Protein AF-A0A8S9WYU3-F1 (afdb_monomer)

Radius of gyration: 21.94 Å; Cα contacts (8 Å, |Δi|>4): 298; chains: 1; bounding box: 51×30×68 Å

Organism: Apolygus lucorum (NCBI:txid248454)

Mean predicted aligned error: 11.93 Å

Secondary structure (DSSP, 8-state):
--GGGG-------TT--S--TTS---------SEEEEEEEE-TTS-EEEEEEEE--HHHHHHHHHHHHTT-GGGTTS-HHHHHHHHHH-EEEEE-TT-EEE-TTSPP-EEEEEEEEEEEEEEEETTEEEEEEEEETT-EE-THHHH-S---SSEEEEEEEEEEEEEEHHHHHHHHGGGHHHHGGGGGGG-

Structure (mmCIF, N/CA/C/O backbone):
data_AF-A0A8S9WYU3-F1
#
_entry.id   AF-A0A8S9WYU3-F1
#
loop_
_atom_site.group_PDB
_atom_site.id
_atom_site.type_symbol
_atom_site.label_atom_id
_atom_site.label_alt_id
_atom_site.label_comp_id
_atom_site.label_asym_id
_atom_site.label_entity_id
_atom_site.label_seq_id
_atom_site.pdbx_PDB_ins_code
_atom_site.Cartn_x
_atom_site.Cartn_y
_atom_site.Cartn_z
_atom_site.occupancy
_atom_site.B_iso_or_equiv
_atom_site.auth_seq_id
_atom_site.auth_comp_id
_atom_site.auth_asym_id
_atom_site.auth_atom_id
_atom_site.pdbx_PDB_model_num
ATOM 1 N N . MET A 1 1 ? 31.816 3.127 -8.629 1.00 45.25 1 MET A N 1
ATOM 2 C CA . MET A 1 1 ? 30.993 3.776 -9.666 1.00 45.25 1 MET A CA 1
ATOM 3 C C . MET A 1 1 ? 29.928 2.770 -10.052 1.00 45.25 1 MET A C 1
ATOM 5 O O . MET A 1 1 ? 30.298 1.667 -10.442 1.00 45.25 1 MET A O 1
ATOM 9 N N . ALA A 1 2 ? 28.655 3.051 -9.780 1.00 45.72 2 ALA A N 1
ATOM 10 C CA . ALA A 1 2 ? 27.591 2.093 -10.062 1.00 45.72 2 ALA A CA 1
ATOM 11 C C . ALA A 1 2 ? 27.272 2.120 -11.565 1.00 45.72 2 ALA A C 1
ATOM 13 O O . ALA A 1 2 ? 27.371 3.169 -12.191 1.00 45.72 2 ALA A O 1
ATOM 14 N N . ILE A 1 3 ? 26.873 0.985 -12.151 1.00 54.78 3 ILE A N 1
ATOM 15 C CA . ILE A 1 3 ? 26.473 0.894 -13.576 1.00 54.78 3 ILE A CA 1
ATOM 16 C C . ILE A 1 3 ? 25.358 1.910 -13.898 1.00 54.78 3 ILE A C 1
ATOM 18 O O . ILE A 1 3 ? 25.317 2.467 -14.990 1.00 54.78 3 ILE A O 1
ATOM 22 N N . ILE A 1 4 ? 24.512 2.218 -12.913 1.00 55.53 4 ILE A N 1
ATOM 23 C CA . ILE A 1 4 ? 23.419 3.190 -13.020 1.00 55.53 4 ILE A CA 1
ATOM 24 C C . ILE A 1 4 ? 23.935 4.606 -13.334 1.00 55.53 4 ILE A C 1
ATOM 26 O O . ILE A 1 4 ? 23.307 5.310 -14.117 1.00 55.53 4 ILE A O 1
ATOM 30 N N . ASP A 1 5 ? 25.102 4.999 -12.810 1.00 52.72 5 ASP A N 1
ATOM 31 C CA . ASP A 1 5 ? 25.666 6.346 -13.008 1.00 52.72 5 ASP A CA 1
ATOM 32 C C . ASP A 1 5 ? 26.174 6.572 -14.447 1.00 52.72 5 ASP A C 1
ATOM 34 O O . ASP A 1 5 ? 26.426 7.706 -14.848 1.00 52.72 5 ASP A O 1
ATOM 38 N N . ALA A 1 6 ? 26.342 5.496 -15.227 1.00 71.56 6 ALA A N 1
ATOM 39 C CA . ALA A 1 6 ? 26.784 5.537 -16.622 1.00 71.56 6 ALA A CA 1
ATOM 40 C C . ALA A 1 6 ? 25.621 5.493 -17.633 1.00 71.56 6 ALA A C 1
ATOM 42 O O . ALA A 1 6 ? 25.855 5.561 -18.841 1.00 71.56 6 ALA A O 1
ATOM 43 N N . MET A 1 7 ? 24.374 5.361 -17.169 1.00 79.00 7 MET A N 1
ATOM 44 C CA . MET A 1 7 ? 23.200 5.314 -18.041 1.00 79.00 7 MET A CA 1
ATOM 45 C C . MET A 1 7 ? 22.796 6.721 -18.500 1.00 79.00 7 MET A C 1
ATOM 47 O O . MET A 1 7 ? 22.828 7.674 -17.724 1.00 79.00 7 MET A O 1
ATOM 51 N N . LYS A 1 8 ? 22.364 6.846 -19.760 1.00 85.12 8 LYS A N 1
ATOM 52 C CA . LYS A 1 8 ? 21.828 8.092 -20.323 1.00 85.12 8 LYS A CA 1
ATOM 53 C C . LYS A 1 8 ? 20.345 7.934 -20.637 1.00 85.12 8 LYS A C 1
ATOM 55 O O . LYS A 1 8 ? 19.946 6.950 -21.256 1.00 85.12 8 LYS A O 1
ATOM 60 N N . GLU A 1 9 ? 19.544 8.916 -20.236 1.00 83.62 9 GLU A N 1
ATOM 61 C CA . GLU A 1 9 ? 18.123 8.962 -20.577 1.00 83.62 9 GLU A CA 1
ATOM 62 C C . GLU A 1 9 ? 17.937 9.251 -22.074 1.00 83.62 9 GLU A C 1
ATOM 64 O O . GLU A 1 9 ? 18.575 10.147 -22.638 1.00 83.62 9 GLU A O 1
ATOM 69 N N . VAL A 1 10 ? 17.071 8.466 -22.716 1.00 87.88 10 VAL A N 1
ATOM 70 C CA . VAL A 1 10 ? 16.688 8.616 -24.122 1.00 87.88 10 VAL A CA 1
ATOM 71 C C . VAL A 1 10 ? 15.168 8.697 -24.181 1.00 87.88 10 VAL A C 1
ATOM 73 O O . VAL A 1 10 ? 14.475 7.756 -23.796 1.00 87.88 10 VAL A O 1
ATOM 76 N N . GLU A 1 11 ? 14.648 9.829 -24.652 1.00 87.50 11 GLU A N 1
ATOM 77 C CA . GLU A 1 11 ? 13.220 9.988 -24.915 1.00 87.50 11 GLU A CA 1
ATOM 78 C C . GLU A 1 11 ? 12.872 9.448 -26.302 1.00 87.50 11 GLU A C 1
ATOM 80 O O . GLU A 1 11 ? 13.553 9.744 -27.283 1.00 87.50 11 GLU A O 1
ATOM 85 N N . VAL A 1 12 ? 11.780 8.689 -26.379 1.00 87.88 12 VAL A N 1
ATOM 86 C CA . VAL A 1 12 ? 11.294 8.070 -27.617 1.00 87.88 12 VAL A CA 1
ATOM 87 C C . VAL A 1 12 ? 9.825 8.433 -27.821 1.00 87.88 12 VAL A C 1
ATOM 89 O O . VAL A 1 12 ? 9.053 8.480 -26.855 1.00 87.88 12 VAL A O 1
ATOM 92 N N . LYS A 1 13 ? 9.416 8.716 -29.061 1.00 89.12 13 LYS A N 1
ATOM 93 C CA . LYS A 1 13 ? 8.029 9.059 -29.396 1.00 89.12 13 LYS A CA 1
ATOM 94 C C . LYS A 1 13 ? 7.248 7.809 -29.791 1.00 89.12 13 LYS A C 1
ATOM 96 O O . LYS A 1 13 ? 7.794 6.770 -30.150 1.00 89.12 13 LYS A O 1
ATOM 101 N N . LYS A 1 14 ? 5.918 7.902 -29.713 1.00 85.75 14 LYS A N 1
ATOM 102 C CA . LYS A 1 14 ? 5.034 6.815 -30.146 1.00 85.75 14 LYS A CA 1
ATOM 103 C C . LYS A 1 14 ? 5.273 6.518 -31.631 1.00 85.75 14 LYS A C 1
ATOM 105 O O . LYS A 1 14 ? 5.053 7.400 -32.456 1.00 85.75 14 LYS A O 1
ATOM 110 N N . GLY A 1 15 ? 5.598 5.264 -31.936 1.00 85.00 15 GLY A N 1
ATOM 111 C CA . GLY A 1 15 ? 5.840 4.783 -33.298 1.00 85.00 15 GLY A CA 1
ATOM 112 C C . GLY A 1 15 ? 7.306 4.817 -33.725 1.00 85.00 15 GLY A C 1
ATOM 113 O O . GLY A 1 15 ? 7.596 4.383 -34.832 1.00 85.00 15 GLY A O 1
ATOM 114 N N . ASP A 1 16 ? 8.212 5.303 -32.875 1.00 90.06 16 ASP A N 1
ATOM 115 C CA . ASP A 1 16 ? 9.645 5.230 -33.143 1.00 90.06 16 ASP A CA 1
ATOM 116 C C . ASP A 1 16 ? 10.152 3.792 -32.947 1.00 90.06 16 ASP A C 1
ATOM 118 O O . ASP A 1 16 ? 9.854 3.145 -31.936 1.00 90.06 16 ASP A O 1
ATOM 122 N N . ASP A 1 17 ? 10.972 3.322 -33.886 1.00 88.19 17 ASP A N 1
ATOM 123 C CA . ASP A 1 17 ? 11.724 2.078 -33.733 1.00 88.19 17 ASP A CA 1
ATOM 124 C C . ASP A 1 17 ? 12.919 2.323 -32.802 1.00 88.19 17 ASP A C 1
ATOM 126 O O . ASP A 1 17 ? 13.805 3.119 -33.115 1.00 88.19 17 ASP A O 1
ATOM 130 N N . ILE A 1 18 ? 12.949 1.644 -31.651 1.00 88.38 18 ILE A N 1
ATOM 131 C CA . ILE A 1 18 ? 14.052 1.770 -30.681 1.00 88.38 18 ILE A CA 1
ATOM 132 C C . ILE A 1 18 ? 15.270 0.953 -31.134 1.00 88.38 18 ILE A C 1
ATOM 134 O O . ILE A 1 18 ? 16.400 1.413 -31.005 1.00 88.38 18 ILE A O 1
ATOM 138 N N . ILE A 1 19 ? 15.029 -0.252 -31.656 1.00 89.44 19 ILE A N 1
ATOM 139 C CA . ILE A 1 19 ? 16.026 -1.161 -32.236 1.00 89.44 19 ILE A CA 1
ATOM 140 C C . ILE A 1 19 ? 15.385 -1.933 -33.390 1.00 89.44 19 ILE A C 1
ATOM 142 O O . ILE A 1 19 ? 14.171 -2.155 -33.375 1.00 89.44 19 ILE A O 1
ATOM 146 N N . LYS A 1 20 ? 16.191 -2.379 -34.358 1.00 88.31 20 LYS A N 1
ATOM 147 C CA . LYS A 1 20 ? 15.722 -3.185 -35.492 1.00 88.31 20 LYS A CA 1
ATOM 148 C C . LYS A 1 20 ? 16.434 -4.527 -35.557 1.00 88.31 20 LYS A C 1
ATOM 150 O O . LYS A 1 20 ? 17.628 -4.642 -35.289 1.00 88.31 20 LYS A O 1
ATOM 155 N N . GLN A 1 21 ? 15.680 -5.562 -35.917 1.00 82.38 21 GLN A N 1
ATOM 156 C CA . GLN A 1 21 ? 16.214 -6.909 -36.076 1.00 82.38 21 GLN A CA 1
ATOM 157 C C . GLN A 1 21 ? 17.251 -6.935 -37.208 1.00 82.38 21 GLN A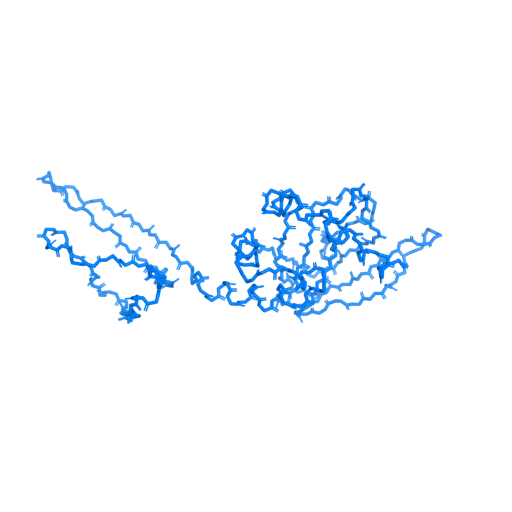 C 1
ATOM 159 O O . GLN A 1 21 ? 16.968 -6.500 -38.322 1.00 82.38 21 GLN A O 1
ATOM 164 N N . GLY A 1 22 ? 18.437 -7.470 -36.915 1.00 83.81 22 GLY A N 1
ATOM 165 C CA . GLY A 1 22 ? 19.550 -7.554 -37.865 1.00 83.81 22 GLY A CA 1
ATOM 166 C C . GLY A 1 22 ? 20.520 -6.370 -37.829 1.00 83.81 22 GLY A C 1
ATOM 167 O O . GLY A 1 22 ? 21.519 -6.415 -38.541 1.00 83.81 22 GLY A O 1
ATOM 168 N N . GLU A 1 23 ? 20.265 -5.346 -37.008 1.00 88.75 23 GLU A N 1
ATOM 169 C CA . GLU A 1 23 ? 21.240 -4.286 -36.729 1.00 88.75 23 GLU A CA 1
ATOM 170 C C . GLU A 1 23 ? 22.165 -4.675 -35.565 1.00 88.75 23 GLU A C 1
ATOM 172 O O . GLU A 1 23 ? 21.777 -5.423 -34.661 1.00 88.75 23 GLU A O 1
ATOM 177 N N . ASP A 1 24 ? 23.393 -4.156 -35.587 1.00 88.62 24 ASP A N 1
ATOM 178 C CA . ASP A 1 24 ? 24.354 -4.350 -34.503 1.00 88.62 24 ASP A CA 1
ATOM 179 C C . ASP A 1 24 ? 23.873 -3.640 -33.225 1.00 88.62 24 ASP A C 1
ATOM 181 O O . ASP A 1 24 ? 23.460 -2.479 -33.238 1.00 88.62 24 ASP A O 1
ATOM 185 N N . GLY A 1 25 ? 23.896 -4.360 -32.102 1.00 80.12 25 GLY A N 1
ATOM 186 C CA . GLY A 1 25 ? 23.421 -3.858 -30.814 1.00 80.12 25 GLY A CA 1
ATOM 187 C C . GLY A 1 25 ? 24.543 -3.265 -29.965 1.00 80.12 25 GLY A C 1
ATOM 188 O O . GLY A 1 25 ? 25.269 -4.010 -29.310 1.00 80.12 25 GLY A O 1
ATOM 189 N N . ASP A 1 26 ? 24.627 -1.935 -29.907 1.00 83.69 26 ASP A N 1
ATOM 190 C CA . ASP A 1 26 ? 25.651 -1.219 -29.124 1.00 83.69 26 ASP A CA 1
ATOM 191 C C . ASP A 1 26 ? 25.230 -0.897 -27.678 1.00 83.69 26 ASP A C 1
ATOM 193 O O . ASP A 1 26 ? 26.073 -0.655 -26.810 1.00 83.69 26 ASP A O 1
ATOM 197 N N . PHE A 1 27 ? 23.922 -0.869 -27.399 1.00 85.06 27 PHE A N 1
ATOM 198 C CA . PHE A 1 27 ? 23.376 -0.380 -26.132 1.00 85.06 27 PHE A CA 1
ATOM 199 C C . PHE A 1 27 ? 22.384 -1.353 -25.496 1.00 85.06 27 PHE A C 1
ATOM 201 O O . PHE A 1 27 ? 21.604 -2.027 -26.167 1.00 85.06 27 PHE A O 1
ATOM 208 N N . PHE A 1 28 ? 22.368 -1.363 -24.161 1.00 80.81 28 PHE A N 1
ATOM 209 C CA . PHE A 1 28 ? 21.320 -1.997 -23.369 1.00 80.81 28 PHE A CA 1
ATOM 210 C C . PHE A 1 28 ? 20.331 -0.936 -22.879 1.00 80.81 28 PHE A C 1
ATOM 212 O O . PHE A 1 28 ? 20.717 0.012 -22.191 1.00 80.81 28 PHE A O 1
ATOM 219 N N . TYR A 1 29 ? 19.051 -1.112 -23.205 1.00 84.38 29 TYR A N 1
ATOM 220 C CA . TYR A 1 29 ? 17.986 -0.187 -22.826 1.00 84.38 29 TYR A CA 1
ATOM 221 C C . TYR A 1 29 ? 17.188 -0.732 -21.643 1.00 84.38 29 TYR A C 1
ATOM 223 O O . TYR A 1 29 ? 16.747 -1.881 -21.643 1.00 84.38 29 TYR A O 1
ATOM 231 N N . VAL A 1 30 ? 16.939 0.124 -20.654 1.00 80.81 30 VAL A N 1
ATOM 232 C CA . VAL A 1 30 ? 15.957 -0.129 -19.596 1.00 80.81 30 VAL A CA 1
ATOM 233 C C . VAL A 1 30 ? 14.791 0.808 -19.826 1.00 80.81 30 VAL A C 1
ATOM 235 O O . VAL A 1 30 ? 14.958 2.026 -19.840 1.00 80.81 30 VAL A O 1
ATOM 238 N N . ILE A 1 31 ? 13.600 0.244 -19.996 1.00 79.56 31 ILE A N 1
ATOM 239 C CA . ILE A 1 31 ? 12.398 1.054 -20.154 1.00 79.56 31 ILE A CA 1
ATOM 240 C C . ILE A 1 31 ? 12.043 1.627 -18.793 1.00 79.56 31 ILE A C 1
ATOM 242 O O . ILE A 1 31 ? 11.640 0.892 -17.890 1.00 79.56 31 ILE A O 1
ATOM 246 N N . ASP A 1 32 ? 12.162 2.945 -18.657 1.00 72.81 32 ASP A N 1
ATOM 247 C CA . ASP A 1 32 ? 11.624 3.612 -17.485 1.00 72.81 32 ASP A CA 1
ATOM 248 C C . ASP A 1 32 ? 10.093 3.548 -17.515 1.00 72.81 32 ASP A C 1
ATOM 250 O O . ASP A 1 32 ? 9.479 2.957 -16.625 1.00 72.81 32 ASP A O 1
ATOM 254 N N . LYS A 1 33 ? 9.478 4.095 -18.576 1.00 64.94 33 LYS A N 1
ATOM 255 C CA . LYS A 1 33 ? 8.026 4.256 -18.727 1.00 64.94 33 LYS A CA 1
ATOM 256 C C . LYS A 1 33 ? 7.516 4.035 -20.147 1.00 64.94 33 LYS A C 1
ATOM 258 O O . LYS A 1 33 ? 8.133 4.494 -21.096 1.00 64.94 33 LYS A O 1
ATOM 263 N N . GLY A 1 34 ? 6.323 3.449 -20.276 1.00 73.94 34 GLY A N 1
ATOM 264 C CA . GLY A 1 34 ? 5.561 3.421 -21.527 1.00 73.94 34 GLY A CA 1
ATOM 265 C C . GLY A 1 34 ? 5.030 2.039 -21.914 1.00 73.94 34 GLY A C 1
ATOM 266 O O . GLY A 1 34 ? 4.985 1.097 -21.123 1.00 73.94 34 GLY A O 1
ATOM 267 N N . THR A 1 35 ? 4.576 1.921 -23.153 1.00 71.44 35 THR A N 1
ATOM 268 C CA . THR A 1 35 ? 4.230 0.646 -23.797 1.00 71.44 35 THR A CA 1
ATOM 269 C C . THR A 1 35 ? 5.139 0.466 -24.992 1.00 71.44 35 THR A C 1
ATOM 271 O O . THR A 1 35 ? 5.398 1.441 -25.694 1.00 71.44 35 THR A O 1
ATOM 274 N N . TYR A 1 36 ? 5.576 -0.761 -25.233 1.00 78.50 36 TYR A N 1
ATOM 275 C CA . TYR A 1 36 ? 6.387 -1.103 -26.390 1.00 78.50 36 TYR A CA 1
ATOM 276 C C . TYR A 1 36 ? 5.892 -2.412 -26.997 1.00 78.50 36 TYR A C 1
ATOM 278 O O . TYR A 1 36 ? 5.277 -3.248 -26.328 1.00 78.50 36 TYR A O 1
ATOM 286 N N . GLU A 1 37 ? 6.150 -2.565 -28.285 1.00 75.56 37 GLU A N 1
ATOM 287 C CA . GLU A 1 37 ? 5.826 -3.758 -29.052 1.00 75.56 37 GLU A CA 1
ATOM 288 C C . GLU A 1 37 ? 7.126 -4.334 -29.586 1.00 75.56 37 GLU A C 1
ATOM 290 O O . GLU A 1 37 ? 7.966 -3.605 -30.109 1.00 75.56 37 GLU A O 1
ATOM 295 N N . VAL A 1 38 ? 7.306 -5.638 -29.400 1.00 81.44 38 VAL A N 1
ATOM 296 C CA . VAL A 1 38 ? 8.422 -6.376 -29.979 1.00 81.44 38 VAL A CA 1
ATOM 297 C C . VAL A 1 38 ? 7.874 -7.146 -31.167 1.00 81.44 38 VAL A C 1
ATOM 299 O O . VAL A 1 38 ? 6.985 -7.986 -31.009 1.00 81.44 38 VAL A O 1
ATOM 302 N N . HIS A 1 39 ? 8.408 -6.835 -32.342 1.00 79.56 39 HIS A N 1
ATOM 303 C CA . HIS A 1 39 ? 8.127 -7.529 -33.591 1.00 79.56 39 HIS A CA 1
ATOM 304 C C . HIS A 1 39 ? 9.300 -8.460 -33.882 1.00 79.56 39 HIS A C 1
ATOM 306 O O . HIS A 1 39 ? 10.448 -8.018 -33.867 1.00 79.56 39 HIS A O 1
ATOM 312 N N . VAL A 1 40 ? 9.020 -9.745 -34.096 1.00 80.62 40 VAL A N 1
ATOM 313 C CA . VAL A 1 40 ? 10.027 -10.723 -34.526 1.00 80.62 40 VAL A CA 1
ATOM 314 C C . VAL A 1 40 ? 9.574 -11.315 -35.848 1.00 80.62 40 VAL A C 1
ATOM 316 O O . VAL A 1 40 ? 8.566 -12.025 -35.886 1.00 80.62 40 VAL A O 1
ATOM 319 N N . THR A 1 41 ? 10.337 -11.050 -36.904 1.00 78.38 41 THR A N 1
ATOM 320 C CA . THR A 1 41 ? 10.124 -11.655 -38.220 1.00 78.38 41 THR A CA 1
ATOM 321 C C . THR A 1 41 ? 11.018 -12.882 -38.335 1.00 78.38 41 THR A C 1
ATOM 323 O O . THR A 1 41 ? 12.242 -12.800 -38.184 1.00 78.38 41 THR A O 1
ATOM 326 N N . ARG A 1 42 ? 10.405 -14.046 -38.542 1.00 75.25 42 ARG A N 1
ATOM 327 C CA . ARG A 1 42 ? 11.110 -15.316 -38.740 1.00 75.25 42 ARG A CA 1
ATOM 328 C C . ARG A 1 42 ? 11.370 -15.554 -40.230 1.00 75.25 42 ARG A C 1
ATOM 330 O O . ARG A 1 42 ? 10.691 -14.992 -41.083 1.00 75.25 42 ARG A O 1
ATOM 337 N N . GLU A 1 43 ? 12.370 -16.378 -40.546 1.00 69.25 43 GLU A N 1
ATOM 338 C CA . GLU A 1 43 ? 12.771 -16.683 -41.935 1.00 69.25 43 GLU A CA 1
ATOM 339 C C . GLU A 1 43 ? 11.664 -17.367 -42.760 1.00 69.25 43 GLU A C 1
ATOM 341 O O . GLU A 1 43 ? 11.706 -17.342 -43.987 1.00 69.25 43 GLU A O 1
ATOM 346 N N . ASP A 1 44 ? 10.659 -17.947 -42.100 1.00 71.56 44 ASP A N 1
ATOM 347 C CA . ASP A 1 44 ? 9.463 -18.538 -42.713 1.00 71.56 44 ASP A CA 1
ATOM 348 C C . ASP A 1 44 ? 8.378 -17.503 -43.079 1.00 71.56 44 ASP A C 1
ATOM 350 O O . ASP A 1 44 ? 7.386 -17.856 -43.718 1.00 71.56 44 ASP A O 1
ATOM 354 N N . GLY A 1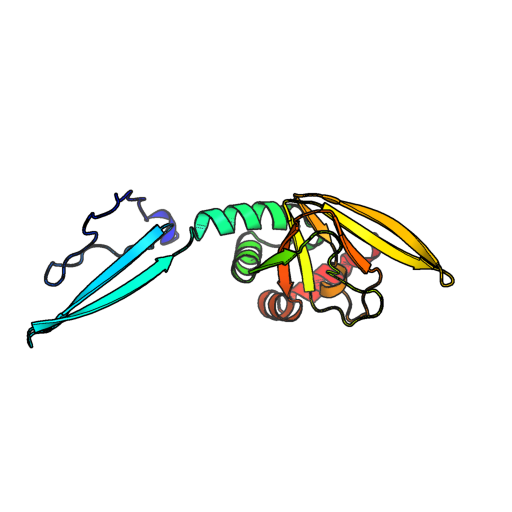 45 ? 8.581 -16.226 -42.737 1.00 60.25 45 GLY A N 1
ATOM 355 C CA . GLY A 1 45 ? 7.660 -15.130 -43.036 1.00 60.25 45 GLY A CA 1
ATOM 356 C C . GLY A 1 45 ? 6.484 -15.003 -42.064 1.00 60.25 45 GLY A C 1
ATOM 357 O O . GLY A 1 45 ? 5.596 -14.188 -42.314 1.00 60.25 45 GLY A O 1
ATOM 358 N N . GLU A 1 46 ? 6.452 -15.771 -40.968 1.00 57.25 46 GLU A N 1
ATOM 359 C CA . GLU A 1 46 ? 5.444 -15.594 -39.918 1.00 57.25 46 GLU A CA 1
ATOM 360 C C . GLU A 1 46 ? 5.884 -14.521 -38.909 1.00 57.25 46 GLU A C 1
ATOM 362 O O . GLU A 1 46 ? 6.791 -14.722 -38.093 1.00 57.25 46 GLU A O 1
ATOM 367 N N . ASP A 1 47 ? 5.209 -13.370 -38.941 1.00 62.16 47 ASP A N 1
ATOM 368 C CA . ASP A 1 47 ? 5.414 -12.299 -37.966 1.00 62.16 47 ASP A CA 1
ATOM 369 C C . ASP A 1 47 ? 4.764 -12.657 -36.623 1.00 62.16 47 ASP A C 1
ATOM 371 O O . ASP A 1 47 ? 3.565 -12.932 -36.528 1.00 62.16 47 ASP A O 1
ATOM 375 N N . SER A 1 48 ? 5.553 -12.612 -35.549 1.00 63.47 48 SER A N 1
ATOM 376 C CA . SER A 1 48 ? 5.051 -12.734 -34.178 1.00 63.47 48 SER A CA 1
ATOM 377 C C . SER A 1 48 ? 5.147 -11.390 -33.460 1.00 63.47 48 SER A C 1
ATOM 379 O O . SER A 1 48 ? 6.235 -10.831 -33.317 1.00 63.47 48 SER A O 1
ATOM 381 N N . ILE A 1 49 ? 4.010 -10.894 -32.961 1.00 66.12 49 ILE A N 1
ATOM 382 C CA . ILE A 1 49 ? 3.925 -9.637 -32.205 1.00 66.12 49 ILE A CA 1
ATOM 383 C C . ILE A 1 49 ? 3.785 -9.950 -30.715 1.00 66.12 49 ILE A C 1
ATOM 385 O O . ILE A 1 49 ? 2.837 -10.613 -30.292 1.00 66.12 49 ILE A O 1
ATOM 389 N N . MET A 1 50 ? 4.701 -9.422 -29.902 1.00 64.19 50 MET A N 1
ATOM 390 C CA . MET A 1 50 ? 4.603 -9.446 -28.443 1.00 64.19 50 MET A CA 1
ATOM 391 C C . MET A 1 50 ? 4.479 -8.024 -27.894 1.00 64.19 50 MET A C 1
ATOM 393 O O . MET A 1 50 ? 5.442 -7.257 -27.880 1.00 64.19 50 MET A O 1
ATOM 397 N N . GLN A 1 51 ? 3.298 -7.670 -27.387 1.00 50.41 51 GLN A N 1
ATOM 398 C CA . GLN A 1 51 ? 3.061 -6.372 -26.756 1.00 50.41 51 GLN A CA 1
ATOM 399 C C . GLN A 1 51 ? 3.370 -6.432 -25.255 1.00 50.41 51 GLN A C 1
ATOM 401 O O . GLN A 1 51 ? 2.805 -7.246 -24.526 1.00 50.41 51 GLN A O 1
ATOM 406 N N . HIS A 1 52 ? 4.232 -5.533 -24.776 1.00 57.38 52 HIS A N 1
ATOM 407 C CA . HIS A 1 52 ? 4.603 -5.438 -23.367 1.00 57.38 52 HIS A CA 1
ATOM 408 C C . HIS A 1 52 ? 4.346 -4.025 -22.825 1.00 57.38 52 HIS A C 1
ATOM 410 O O . HIS A 1 52 ? 4.593 -3.001 -23.465 1.00 57.38 52 HIS A O 1
ATOM 416 N N . ARG A 1 53 ? 3.834 -3.950 -21.593 1.00 49.34 53 ARG A N 1
ATOM 417 C CA . ARG A 1 53 ? 3.532 -2.683 -20.915 1.00 49.34 53 ARG A CA 1
ATOM 418 C C . ARG A 1 53 ? 4.409 -2.521 -19.686 1.00 49.34 53 ARG A C 1
ATOM 420 O O . ARG A 1 53 ? 4.226 -3.231 -18.700 1.00 49.34 53 ARG A O 1
ATOM 427 N N . VAL A 1 54 ? 5.283 -1.520 -19.703 1.00 58.53 54 VAL A N 1
ATOM 428 C CA . VAL A 1 54 ? 6.114 -1.151 -18.552 1.00 58.53 54 VAL A CA 1
ATOM 429 C C . VAL A 1 54 ? 5.584 0.156 -17.977 1.00 58.53 54 VAL A C 1
ATOM 431 O O . VAL A 1 54 ? 5.803 1.254 -18.483 1.00 58.53 54 VAL A O 1
ATOM 434 N N . LYS A 1 55 ? 4.821 0.055 -16.886 1.00 52.41 55 LYS A N 1
ATOM 435 C CA . LYS A 1 55 ? 4.459 1.250 -16.112 1.00 52.41 55 LYS A CA 1
ATOM 436 C C . LYS A 1 55 ? 5.743 1.844 -15.540 1.00 52.41 55 LYS A C 1
ATOM 438 O O . LYS A 1 55 ? 6.487 1.081 -14.933 1.00 52.41 55 LYS A O 1
ATOM 443 N N . SER A 1 56 ? 5.917 3.164 -15.680 1.00 56.34 56 SER A N 1
ATOM 444 C CA . SER A 1 56 ? 7.007 3.968 -15.107 1.00 56.34 56 SER A CA 1
ATOM 445 C C . SER A 1 56 ? 7.543 3.386 -13.803 1.00 56.34 56 SER A C 1
ATOM 447 O O . SER A 1 56 ? 6.971 3.641 -12.735 1.00 56.34 56 S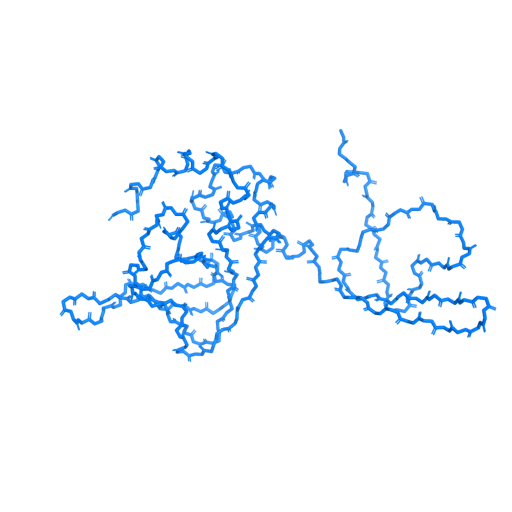ER A O 1
ATOM 449 N N . ALA A 1 57 ? 8.592 2.568 -13.865 1.00 60.47 57 ALA A N 1
ATOM 450 C CA . ALA A 1 57 ? 9.126 1.950 -12.663 1.00 60.47 57 ALA A CA 1
ATOM 451 C C . ALA A 1 57 ? 9.705 3.045 -11.759 1.00 60.47 57 ALA A C 1
ATOM 453 O O . ALA A 1 57 ? 9.482 3.009 -10.551 1.00 60.47 57 ALA A O 1
ATOM 454 N N . HIS A 1 58 ? 10.312 4.079 -12.353 1.00 63.97 58 HIS A N 1
ATOM 455 C CA . HIS A 1 58 ? 10.814 5.247 -11.641 1.00 63.97 58 HIS A CA 1
ATOM 456 C C . HIS A 1 58 ? 9.707 6.084 -10.990 1.00 63.97 58 HIS A C 1
ATOM 458 O O . HIS A 1 58 ? 9.808 6.392 -9.808 1.00 63.97 58 HIS A O 1
ATOM 464 N N . VAL A 1 59 ? 8.610 6.406 -11.692 1.00 65.69 59 VAL A N 1
ATOM 465 C CA . VAL A 1 59 ? 7.520 7.220 -11.103 1.00 65.69 59 VAL A CA 1
ATOM 466 C C . VAL A 1 59 ? 6.852 6.496 -9.933 1.00 65.69 59 VAL A C 1
ATOM 468 O O . VAL A 1 59 ? 6.563 7.120 -8.915 1.00 65.69 59 VAL A O 1
ATOM 471 N N . ARG A 1 60 ? 6.636 5.176 -10.038 1.00 69.44 60 ARG A N 1
ATOM 472 C CA . ARG A 1 60 ? 6.113 4.391 -8.907 1.00 69.44 60 ARG A CA 1
ATOM 473 C C . ARG A 1 60 ? 7.105 4.332 -7.754 1.00 69.44 60 ARG A C 1
ATOM 475 O O . ARG A 1 60 ? 6.685 4.524 -6.624 1.00 69.44 60 ARG A O 1
ATOM 482 N N . ARG A 1 61 ? 8.396 4.113 -8.029 1.00 71.69 61 ARG A N 1
ATOM 483 C CA . ARG A 1 61 ? 9.441 4.110 -6.995 1.00 71.69 61 ARG A CA 1
ATOM 484 C C . ARG A 1 61 ? 9.550 5.452 -6.293 1.00 71.69 61 ARG A C 1
ATOM 486 O O . ARG A 1 61 ? 9.670 5.461 -5.080 1.00 71.69 61 ARG A O 1
ATOM 493 N N . LYS A 1 62 ? 9.429 6.563 -7.021 1.00 77.12 62 LYS A N 1
ATOM 494 C CA . LYS A 1 62 ? 9.405 7.904 -6.432 1.00 77.12 62 LYS A CA 1
ATOM 495 C C . LYS A 1 62 ? 8.182 8.101 -5.535 1.00 77.12 62 LYS A C 1
ATOM 497 O O . LYS A 1 62 ? 8.342 8.445 -4.373 1.00 77.12 62 LYS A O 1
ATOM 502 N N . LEU A 1 63 ? 6.981 7.803 -6.043 1.00 79.50 63 LEU A N 1
ATOM 503 C CA . LEU A 1 63 ? 5.741 7.877 -5.258 1.00 79.50 63 LEU A CA 1
ATOM 504 C C . LEU A 1 63 ? 5.817 7.016 -3.988 1.00 79.50 63 LEU A C 1
ATOM 506 O O . LEU A 1 63 ? 5.406 7.442 -2.917 1.00 79.50 63 LEU A O 1
ATOM 510 N N . TYR A 1 64 ? 6.309 5.786 -4.113 1.00 85.69 64 TYR A N 1
ATOM 511 C CA . TYR A 1 64 ? 6.419 4.857 -2.995 1.00 85.69 64 TYR A CA 1
ATOM 512 C C . TYR A 1 64 ? 7.541 5.231 -2.030 1.00 85.69 64 TYR A C 1
ATOM 514 O O . TYR A 1 64 ? 7.333 5.114 -0.830 1.00 85.69 64 TYR A O 1
ATOM 522 N N . GLY A 1 65 ? 8.668 5.747 -2.521 1.00 84.56 65 GLY A N 1
ATOM 523 C CA . GLY A 1 65 ? 9.735 6.303 -1.690 1.00 84.56 65 GLY A CA 1
ATOM 524 C C . GLY A 1 65 ? 9.212 7.420 -0.790 1.00 84.56 65 GLY A C 1
ATOM 525 O O . GLY A 1 65 ? 9.326 7.320 0.425 1.00 84.56 65 GLY A O 1
ATOM 526 N N . GLU A 1 66 ? 8.489 8.390 -1.360 1.00 87.12 66 GLU A N 1
ATOM 527 C CA . GLU A 1 66 ? 7.873 9.494 -0.603 1.00 87.12 66 GLU A CA 1
ATOM 528 C C . GLU A 1 66 ? 6.862 9.023 0.463 1.00 87.12 66 GLU A C 1
ATOM 530 O O . GLU A 1 66 ? 6.645 9.707 1.465 1.00 87.12 66 GLU A O 1
ATOM 535 N N . LEU A 1 67 ? 6.209 7.874 0.253 1.00 88.19 67 LEU A N 1
ATOM 536 C CA . LEU A 1 67 ? 5.304 7.268 1.235 1.00 88.19 67 LEU A CA 1
ATOM 537 C C . LEU A 1 67 ? 6.065 6.508 2.327 1.00 88.19 67 LEU A C 1
ATOM 539 O O . LEU A 1 67 ? 5.696 6.604 3.495 1.00 88.19 67 LEU A O 1
ATOM 543 N N . ILE A 1 68 ? 7.111 5.769 1.953 1.00 89.06 68 ILE A N 1
ATOM 544 C CA . ILE A 1 68 ? 7.967 5.001 2.867 1.00 89.06 68 ILE A CA 1
ATOM 545 C C . ILE A 1 68 ? 8.720 5.945 3.808 1.00 89.06 68 ILE A C 1
ATOM 547 O O . ILE A 1 68 ? 8.760 5.684 5.006 1.00 89.06 68 ILE A O 1
ATOM 551 N N . ASP A 1 69 ? 9.219 7.073 3.299 1.00 88.50 69 ASP A N 1
ATOM 552 C CA . ASP A 1 69 ? 9.953 8.080 4.079 1.00 88.50 69 ASP A CA 1
ATOM 553 C C . ASP A 1 69 ? 9.125 8.728 5.195 1.00 88.50 69 ASP A C 1
ATOM 555 O O . ASP A 1 69 ? 9.678 9.298 6.131 1.00 88.50 69 ASP A O 1
ATOM 559 N N . LYS A 1 70 ? 7.793 8.645 5.123 1.00 86.31 70 LYS A N 1
ATOM 560 C CA . LYS A 1 70 ? 6.894 9.170 6.162 1.00 86.31 70 LYS A CA 1
ATOM 561 C C . LYS A 1 70 ? 6.632 8.182 7.292 1.00 86.31 70 LYS A C 1
ATOM 563 O O . LYS A 1 70 ? 5.979 8.547 8.271 1.00 86.31 70 LYS A O 1
ATOM 568 N N . VAL A 1 71 ? 7.059 6.931 7.151 1.00 84.94 71 VAL A N 1
ATOM 569 C CA . VAL A 1 71 ? 6.846 5.909 8.171 1.00 84.94 71 VAL A CA 1
ATOM 570 C C . VAL A 1 71 ? 8.037 5.921 9.112 1.00 84.94 71 VAL A C 1
ATOM 572 O O . VAL A 1 71 ? 9.118 5.463 8.760 1.00 84.94 71 VAL A O 1
ATOM 575 N N . SER A 1 72 ? 7.818 6.372 10.341 1.00 82.12 72 SER A N 1
ATOM 576 C CA . SER A 1 72 ? 8.851 6.396 11.383 1.00 82.12 72 SER A CA 1
ATOM 577 C C . SER A 1 72 ? 9.429 5.009 11.681 1.00 82.12 72 SER A C 1
ATOM 579 O O . SER A 1 72 ? 10.618 4.868 11.944 1.00 82.12 72 SER A O 1
ATOM 581 N N . LEU A 1 73 ? 8.625 3.951 11.513 1.00 79.81 73 LEU A N 1
ATOM 582 C CA . LEU A 1 73 ? 9.096 2.564 11.575 1.00 79.81 73 LEU A CA 1
ATOM 583 C C . LEU A 1 73 ? 10.235 2.265 10.574 1.00 79.81 73 LEU A C 1
ATOM 585 O O . LEU A 1 73 ? 11.031 1.361 10.804 1.00 79.81 73 LEU A O 1
ATOM 589 N N . PHE A 1 74 ? 10.328 3.006 9.471 1.00 85.75 74 PHE A N 1
ATOM 590 C CA . PHE A 1 74 ? 11.308 2.800 8.406 1.00 85.75 74 PHE A CA 1
ATOM 591 C C . PHE A 1 74 ? 12.463 3.811 8.424 1.00 85.75 74 PHE A C 1
ATOM 593 O O . PHE A 1 74 ? 13.299 3.778 7.523 1.00 85.75 74 PHE A O 1
ATOM 600 N N . GLU A 1 75 ? 12.560 4.678 9.437 1.00 84.31 75 GLU A N 1
ATOM 601 C CA . GLU A 1 75 ? 13.602 5.717 9.520 1.00 84.31 75 GLU A CA 1
ATOM 602 C C . GLU A 1 75 ? 15.027 5.158 9.548 1.00 84.31 75 GLU A C 1
ATOM 604 O O . GLU A 1 75 ? 15.954 5.786 9.042 1.00 84.31 75 GLU A O 1
ATOM 609 N N . THR A 1 76 ? 15.212 3.967 10.118 1.00 81.69 76 THR A N 1
ATOM 610 C CA . THR A 1 76 ? 16.525 3.318 10.222 1.00 81.69 76 THR A CA 1
ATOM 611 C C . THR A 1 76 ? 16.917 2.540 8.967 1.00 81.69 76 THR A C 1
ATOM 613 O O . THR A 1 76 ? 18.048 2.060 8.883 1.00 81.69 76 THR A O 1
ATOM 616 N N . LEU A 1 77 ? 16.008 2.411 7.994 1.00 84.38 77 LEU A N 1
ATOM 617 C CA . LEU A 1 77 ? 16.275 1.699 6.752 1.00 84.38 77 LEU A CA 1
ATOM 618 C C . LEU A 1 77 ? 17.139 2.541 5.817 1.00 84.38 77 LEU A C 1
ATOM 620 O O . LEU A 1 77 ? 16.910 3.732 5.602 1.00 84.38 77 LEU A O 1
ATOM 624 N N . THR A 1 78 ? 18.106 1.884 5.192 1.00 86.38 78 THR A N 1
ATOM 625 C CA . THR A 1 78 ? 18.897 2.462 4.107 1.00 86.38 78 THR A CA 1
ATOM 626 C C . THR A 1 78 ? 18.033 2.694 2.865 1.00 86.38 78 THR A C 1
ATOM 628 O O . THR A 1 78 ? 17.047 1.993 2.630 1.00 86.38 78 THR A O 1
ATOM 631 N N . GLU A 1 79 ? 18.443 3.616 1.992 1.00 84.38 79 GLU A N 1
ATOM 632 C CA . GLU A 1 79 ? 17.748 3.863 0.717 1.00 84.38 79 GLU A CA 1
ATOM 633 C C . GLU A 1 79 ? 17.595 2.592 -0.132 1.00 84.38 79 GLU A C 1
ATOM 635 O O . GLU A 1 79 ? 16.563 2.362 -0.759 1.00 84.38 79 GLU A O 1
ATOM 640 N N . TYR A 1 80 ? 18.591 1.705 -0.102 1.00 83.38 80 TYR A N 1
ATOM 641 C CA . TYR A 1 80 ? 18.520 0.425 -0.800 1.00 83.38 80 TYR A CA 1
ATOM 642 C C . TYR A 1 80 ? 17.440 -0.510 -0.226 1.00 83.38 80 TYR A C 1
ATOM 644 O O . TYR A 1 80 ? 16.750 -1.199 -0.980 1.00 83.38 80 TYR A O 1
ATOM 652 N N . GLU A 1 81 ? 17.253 -0.530 1.095 1.00 85.44 81 GLU A N 1
ATOM 653 C CA . GLU A 1 81 ? 16.182 -1.295 1.747 1.00 85.44 81 GLU A CA 1
ATOM 654 C C . GLU A 1 81 ? 14.804 -0.700 1.451 1.00 85.44 81 GLU A C 1
ATOM 656 O O . GLU A 1 81 ? 13.878 -1.443 1.116 1.00 85.44 81 GLU A O 1
ATOM 661 N N . LYS A 1 82 ? 14.676 0.631 1.468 1.00 87.50 82 LYS A N 1
ATOM 662 C CA . LYS A 1 82 ? 13.440 1.318 1.070 1.00 87.50 82 LYS A CA 1
ATOM 663 C C . LYS A 1 82 ? 13.067 1.023 -0.384 1.00 87.50 82 LYS A C 1
ATOM 665 O O . LYS A 1 82 ? 11.903 0.748 -0.671 1.00 87.50 82 LYS A O 1
ATOM 670 N N . LEU A 1 83 ? 14.042 0.989 -1.296 1.00 84.88 83 LEU A N 1
ATOM 671 C CA . LEU A 1 83 ? 13.815 0.612 -2.697 1.00 84.88 83 LEU A CA 1
ATOM 672 C C . LEU A 1 83 ? 13.291 -0.823 -2.837 1.00 84.88 83 LEU A C 1
ATOM 674 O O . LEU A 1 83 ? 12.378 -1.065 -3.624 1.00 84.88 83 LEU A O 1
ATOM 678 N N . LYS A 1 84 ? 13.806 -1.769 -2.041 1.00 85.81 84 LYS A N 1
ATOM 679 C CA . LYS A 1 84 ? 13.278 -3.143 -2.013 1.00 85.81 84 LYS A CA 1
ATOM 680 C C . LYS A 1 84 ? 11.827 -3.196 -1.544 1.00 85.81 84 LYS A C 1
ATOM 682 O O . LYS A 1 84 ? 11.039 -3.950 -2.108 1.00 85.81 84 LYS A O 1
ATOM 687 N N . ILE A 1 85 ? 11.476 -2.409 -0.527 1.00 89.12 85 ILE A N 1
ATOM 688 C CA . ILE A 1 85 ? 10.094 -2.306 -0.044 1.00 89.12 85 ILE A CA 1
ATOM 689 C C . ILE A 1 85 ? 9.202 -1.724 -1.143 1.00 89.12 85 ILE A C 1
ATOM 691 O O . ILE A 1 85 ? 8.162 -2.302 -1.453 1.00 89.12 85 ILE A O 1
ATOM 695 N N . ALA A 1 86 ? 9.626 -0.629 -1.778 1.00 88.62 86 ALA A N 1
ATOM 696 C CA . ALA A 1 86 ? 8.885 -0.001 -2.868 1.00 88.62 86 ALA A CA 1
ATOM 697 C C . ALA A 1 86 ? 8.595 -0.980 -4.019 1.00 88.62 86 ALA A C 1
ATOM 699 O O . ALA A 1 86 ? 7.515 -0.934 -4.605 1.00 88.62 86 ALA A O 1
ATOM 700 N N . ASP A 1 87 ? 9.523 -1.894 -4.313 1.00 85.38 87 ASP A N 1
ATOM 701 C CA . ASP A 1 87 ? 9.380 -2.884 -5.384 1.00 85.38 87 ASP A CA 1
ATOM 702 C C . ASP A 1 87 ? 8.344 -3.983 -5.092 1.00 85.38 87 ASP A C 1
ATOM 704 O O . ASP A 1 87 ? 7.826 -4.587 -6.033 1.00 85.38 87 ASP A O 1
ATOM 708 N N . VAL A 1 88 ? 8.005 -4.233 -3.821 1.00 87.62 88 VAL A N 1
ATOM 709 C CA . VAL A 1 88 ? 6.990 -5.235 -3.437 1.00 87.62 88 VAL A CA 1
ATOM 710 C C . VAL A 1 88 ? 5.622 -4.633 -3.113 1.00 87.62 88 VAL A C 1
ATOM 712 O O . VAL A 1 88 ? 4.670 -5.382 -2.883 1.00 87.62 88 VAL A O 1
ATOM 715 N N . LEU A 1 89 ? 5.495 -3.303 -3.115 1.00 90.06 89 LEU A N 1
ATOM 716 C CA . LEU A 1 89 ? 4.208 -2.638 -2.943 1.00 90.06 89 LEU A CA 1
ATOM 717 C C . LEU A 1 89 ? 3.310 -2.864 -4.160 1.00 90.06 89 LEU A C 1
ATOM 719 O O . LEU A 1 89 ? 3.704 -2.666 -5.311 1.00 90.06 89 LEU A O 1
ATOM 723 N N . TYR A 1 90 ? 2.047 -3.183 -3.898 1.00 87.31 90 TYR A N 1
ATOM 724 C CA . TYR A 1 90 ? 1.007 -3.201 -4.921 1.00 87.31 90 TYR A CA 1
ATOM 725 C C . TYR A 1 90 ? -0.192 -2.361 -4.494 1.00 87.31 90 TYR A C 1
ATOM 727 O O . TYR A 1 90 ? -0.365 -2.024 -3.328 1.00 87.31 90 TYR A O 1
ATOM 735 N N . THR A 1 91 ? -0.993 -1.938 -5.470 1.00 91.38 91 THR A N 1
ATOM 736 C CA . THR A 1 91 ? -2.089 -0.991 -5.239 1.00 91.38 91 THR A CA 1
ATOM 737 C C . THR A 1 91 ? -3.430 -1.704 -5.150 1.00 91.38 91 THR A C 1
ATOM 739 O O . THR A 1 91 ? -3.734 -2.533 -6.005 1.00 91.38 91 THR A O 1
ATOM 742 N N . LEU A 1 92 ? -4.248 -1.297 -4.184 1.00 94.06 92 LEU A N 1
ATOM 743 C CA . LEU A 1 92 ? -5.654 -1.663 -4.046 1.00 94.06 92 LEU A CA 1
ATOM 744 C C . LEU A 1 92 ? -6.534 -0.409 -4.168 1.00 94.06 92 LEU A C 1
ATOM 746 O O . LEU A 1 92 ? -6.094 0.705 -3.865 1.00 94.06 92 LEU A O 1
ATOM 750 N N . VAL A 1 93 ? -7.767 -0.583 -4.640 1.00 96.44 93 VAL A N 1
ATOM 751 C CA . VAL A 1 93 ? -8.766 0.487 -4.770 1.00 96.44 93 VAL A CA 1
ATOM 752 C C . VAL A 1 93 ? -10.038 0.031 -4.078 1.00 96.44 93 VAL A C 1
ATOM 754 O O . VAL A 1 93 ? -10.470 -1.095 -4.299 1.00 96.44 93 VAL A O 1
ATOM 757 N N . PHE A 1 94 ? -10.608 0.921 -3.278 1.00 98.25 94 PHE A N 1
ATOM 758 C CA . PHE A 1 94 ? -11.791 0.697 -2.465 1.00 98.25 94 PHE A CA 1
ATOM 759 C C . PHE A 1 94 ? -12.847 1.752 -2.785 1.00 98.25 94 PHE A C 1
ATOM 761 O O . PHE A 1 94 ? -12.528 2.926 -3.013 1.00 98.25 94 PHE A O 1
ATOM 768 N N . SER A 1 95 ? -14.102 1.321 -2.808 1.00 98.56 95 SER A N 1
ATOM 769 C CA . SER A 1 95 ? -15.265 2.196 -2.961 1.00 98.56 95 SER A CA 1
ATOM 770 C C . SER A 1 95 ? -15.646 2.844 -1.628 1.00 98.56 95 SER A C 1
ATOM 772 O O . SER A 1 95 ? -15.202 2.412 -0.566 1.00 98.56 95 SER A O 1
ATOM 774 N N . ASP A 1 96 ? -16.498 3.871 -1.673 1.00 98.56 96 ASP A N 1
ATOM 775 C CA . ASP A 1 96 ? -17.007 4.515 -0.459 1.00 98.56 96 ASP A CA 1
ATOM 776 C C . ASP A 1 96 ? -17.689 3.505 0.477 1.00 98.56 96 ASP A C 1
ATOM 778 O O . ASP A 1 96 ? -18.492 2.679 0.036 1.00 98.56 96 ASP A O 1
ATOM 782 N N . GLY A 1 97 ? -17.351 3.559 1.766 1.00 98.19 97 GLY A N 1
ATOM 783 C CA . GLY A 1 97 ? -17.883 2.659 2.789 1.00 98.19 97 GLY A CA 1
ATOM 784 C C . GLY A 1 97 ? -17.316 1.235 2.764 1.00 98.19 97 GLY A C 1
ATOM 785 O O . GLY A 1 97 ? -17.696 0.422 3.608 1.00 98.19 97 GLY A O 1
ATOM 786 N N . GLU A 1 98 ? -16.409 0.907 1.841 1.00 98.56 98 GLU A N 1
ATOM 787 C CA . GLU A 1 98 ? -15.823 -0.430 1.756 1.00 98.56 98 GLU A CA 1
ATOM 788 C C . GLU A 1 98 ? -14.844 -0.688 2.915 1.00 98.56 98 GLU A C 1
ATOM 790 O O . GLU A 1 98 ? -14.029 0.164 3.286 1.00 98.56 98 GLU A O 1
ATOM 795 N N . SER A 1 99 ? -14.937 -1.879 3.512 1.00 98.06 99 SER A N 1
ATOM 796 C CA . SER A 1 99 ? -14.079 -2.290 4.625 1.00 98.06 99 SER A CA 1
ATOM 797 C C . SER A 1 99 ? -12.713 -2.738 4.106 1.00 98.06 99 SER A C 1
ATOM 799 O O . SER A 1 99 ? -12.626 -3.649 3.288 1.00 98.06 99 SER A O 1
ATOM 801 N N . ILE A 1 100 ? -11.654 -2.105 4.612 1.00 98.19 100 ILE A N 1
ATOM 802 C CA . ILE A 1 100 ? -10.254 -2.408 4.278 1.00 98.19 100 ILE A CA 1
ATOM 803 C C . ILE A 1 100 ? -9.646 -3.337 5.334 1.00 98.19 100 ILE A C 1
ATOM 805 O O . ILE A 1 100 ? -8.936 -4.281 5.009 1.00 98.19 100 ILE A O 1
ATOM 809 N N . ILE A 1 101 ? -9.922 -3.057 6.610 1.00 97.56 101 ILE A N 1
ATOM 810 C CA . ILE A 1 101 ? -9.488 -3.851 7.763 1.00 97.56 101 ILE A CA 1
ATOM 811 C C . ILE A 1 101 ? -10.690 -4.046 8.680 1.00 97.56 101 ILE A C 1
ATOM 813 O O . ILE A 1 101 ? -11.434 -3.092 8.925 1.00 97.56 101 ILE A O 1
ATOM 817 N N . LYS A 1 102 ? -10.822 -5.233 9.274 1.00 97.00 102 LYS A N 1
ATOM 818 C CA . LYS A 1 102 ? -11.742 -5.462 10.391 1.00 97.00 102 LYS A CA 1
ATOM 819 C C . LYS A 1 102 ? -10.981 -5.785 11.667 1.00 97.00 102 LYS A C 1
ATOM 821 O O . LYS A 1 102 ? -10.063 -6.603 11.678 1.00 97.00 102 LYS A O 1
ATOM 826 N N . GLN A 1 103 ? -11.382 -5.141 12.758 1.00 95.75 103 GLN A N 1
ATOM 827 C CA . GLN A 1 103 ? -10.854 -5.428 14.085 1.00 95.75 103 GLN A CA 1
ATOM 828 C C . GLN A 1 103 ? -11.013 -6.915 14.431 1.00 95.75 103 GLN A C 1
ATOM 830 O O . GLN A 1 103 ? -12.067 -7.507 14.215 1.00 95.75 103 GLN A O 1
ATOM 835 N N . GLY 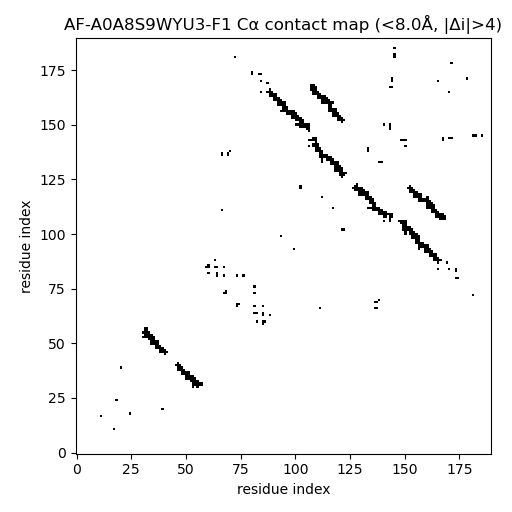A 1 104 ? -9.969 -7.498 15.019 1.00 94.75 104 GLY A N 1
ATOM 836 C CA . GLY A 1 104 ? -9.938 -8.896 15.443 1.00 94.75 104 GLY A CA 1
ATOM 837 C C . GLY A 1 104 ? -9.560 -9.891 14.345 1.00 94.75 104 GLY A C 1
ATOM 838 O O . GLY A 1 104 ? -9.257 -11.034 14.677 1.00 94.75 104 GLY A O 1
ATOM 839 N N . GLU A 1 105 ? -9.512 -9.482 13.075 1.00 94.38 105 GLU A N 1
ATOM 840 C CA . GLU A 1 105 ? -9.000 -10.343 12.005 1.00 94.38 105 GLU A CA 1
ATOM 841 C C . GLU A 1 105 ? -7.474 -10.469 12.067 1.00 94.38 105 GLU A C 1
ATOM 843 O O . GLU A 1 105 ? -6.777 -9.651 12.681 1.00 94.38 105 GLU A O 1
ATOM 848 N N . THR A 1 106 ? -6.947 -11.514 11.433 1.00 92.44 106 THR A N 1
ATOM 849 C CA . THR A 1 106 ? -5.504 -11.707 11.281 1.00 92.44 106 THR A CA 1
ATOM 850 C C . THR A 1 106 ? -4.901 -10.530 10.521 1.00 92.44 106 THR A C 1
ATOM 852 O O . THR A 1 106 ? -5.446 -10.069 9.520 1.00 92.44 106 THR A O 1
ATOM 855 N N . ALA A 1 107 ? -3.774 -10.023 11.014 1.00 89.31 107 ALA A N 1
ATOM 856 C CA . ALA A 1 107 ? -3.063 -8.941 10.362 1.00 89.31 107 ALA A CA 1
ATOM 857 C C . ALA A 1 107 ? -2.128 -9.496 9.276 1.00 89.31 107 ALA A C 1
ATOM 859 O O . ALA A 1 107 ? -1.297 -10.349 9.560 1.00 89.31 107 ALA A O 1
ATOM 860 N N . ASP A 1 108 ? -2.270 -9.007 8.046 1.00 89.69 108 ASP A N 1
ATOM 861 C CA . ASP A 1 108 ? -1.568 -9.491 6.846 1.00 89.69 108 ASP A CA 1
ATOM 862 C C . ASP A 1 108 ? -0.565 -8.475 6.268 1.00 89.69 108 ASP A C 1
ATOM 864 O O . ASP A 1 108 ? 0.233 -8.800 5.387 1.00 89.69 108 ASP A O 1
ATOM 868 N N . GLY A 1 109 ? -0.568 -7.239 6.769 1.00 92.75 109 GLY A N 1
ATOM 869 C CA . GLY A 1 109 ? 0.313 -6.180 6.284 1.00 92.75 109 GLY A CA 1
ATOM 870 C C . GLY A 1 109 ? -0.125 -4.775 6.678 1.00 92.75 109 GLY A C 1
ATOM 871 O O . GLY A 1 109 ? -1.012 -4.587 7.517 1.00 92.75 109 GLY A O 1
ATOM 872 N N . MET A 1 110 ? 0.480 -3.773 6.050 1.00 94.56 110 MET A N 1
ATOM 873 C CA . MET A 1 110 ? 0.152 -2.362 6.263 1.00 94.56 110 MET A CA 1
ATOM 874 C C . MET A 1 110 ? -0.208 -1.648 4.962 1.00 94.56 110 MET A C 1
ATOM 876 O O . MET A 1 110 ? 0.106 -2.119 3.869 1.00 94.56 110 MET A O 1
ATOM 880 N N . TYR A 1 111 ? -0.839 -0.484 5.097 1.00 96.62 111 TYR A N 1
ATOM 881 C CA . TYR A 1 111 ? -1.387 0.281 3.985 1.00 96.62 111 TYR A CA 1
ATOM 882 C C . TYR A 1 111 ? -0.902 1.731 4.007 1.00 96.62 111 TYR A C 1
ATOM 884 O O . TYR A 1 11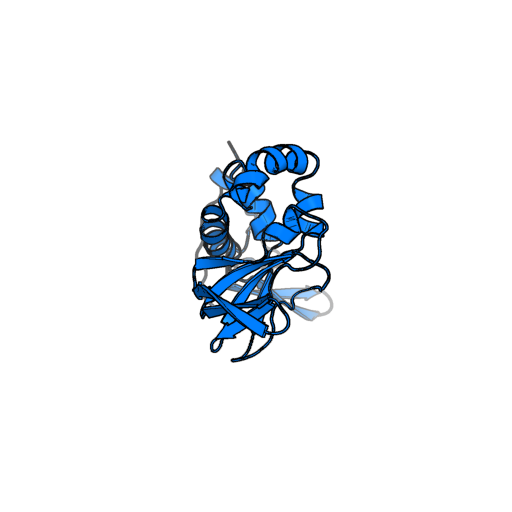1 ? -0.755 2.337 5.068 1.00 96.62 111 TYR A O 1
ATOM 892 N N . PHE A 1 112 ? -0.740 2.308 2.819 1.00 95.75 112 PHE A N 1
ATOM 893 C CA . PHE A 1 112 ? -0.422 3.717 2.597 1.00 95.75 112 PHE A CA 1
ATOM 894 C C . PHE A 1 112 ? -1.512 4.338 1.736 1.00 95.75 112 PHE A C 1
ATOM 896 O O . PHE A 1 112 ? -1.800 3.827 0.654 1.00 95.75 112 PHE A O 1
ATOM 903 N N . VAL A 1 113 ? -2.106 5.447 2.165 1.00 96.00 113 VAL A N 1
ATOM 904 C CA . VAL A 1 113 ? -3.150 6.124 1.390 1.00 96.00 113 VAL A CA 1
ATOM 905 C C . VAL A 1 113 ? -2.501 6.935 0.271 1.00 96.00 113 VAL A C 1
ATOM 907 O O . VAL A 1 113 ? -1.812 7.920 0.523 1.00 96.00 113 VAL A O 1
ATOM 910 N N . ILE A 1 114 ? -2.731 6.533 -0.979 1.00 93.12 114 ILE A N 1
ATOM 911 C CA . ILE A 1 114 ? -2.259 7.253 -2.172 1.00 93.12 114 ILE A CA 1
ATOM 912 C C . ILE A 1 114 ? -3.218 8.401 -2.499 1.00 93.12 114 ILE A C 1
ATOM 914 O O . ILE A 1 114 ? -2.780 9.510 -2.790 1.00 93.12 114 ILE A O 1
ATOM 918 N N . SER A 1 115 ? -4.524 8.128 -2.472 1.00 95.69 115 SER A N 1
ATOM 919 C CA . SER A 1 115 ? -5.576 9.122 -2.700 1.00 95.69 115 SER A CA 1
ATOM 920 C C . SER A 1 115 ? -6.844 8.753 -1.934 1.00 95.69 115 SER A C 1
ATOM 922 O O . SER A 1 115 ? -7.125 7.566 -1.762 1.00 95.69 115 SER A O 1
ATOM 924 N N . GLY A 1 116 ? -7.635 9.752 -1.547 1.00 97.44 116 GLY A N 1
ATOM 925 C CA . GLY A 1 116 ? -8.839 9.566 -0.735 1.00 97.44 116 GLY A CA 1
ATOM 926 C C . GLY A 1 116 ? -8.532 9.564 0.763 1.00 97.44 116 GLY A C 1
ATOM 927 O O . GLY A 1 116 ? -7.483 10.070 1.191 1.00 97.44 116 GLY A O 1
ATOM 928 N N . SER A 1 117 ? -9.461 8.999 1.533 1.00 98.06 117 SER A N 1
ATOM 929 C CA . SER A 1 117 ? -9.444 9.007 2.996 1.00 98.06 117 SER A CA 1
ATOM 930 C C . SER A 1 117 ? -9.954 7.679 3.569 1.00 98.06 117 SER A C 1
ATOM 932 O O . SER A 1 117 ? -10.669 6.920 2.909 1.00 98.06 117 SER A O 1
ATOM 934 N N . VAL A 1 118 ? -9.573 7.380 4.808 1.00 98.69 118 VAL A N 1
ATOM 935 C CA . VAL A 1 118 ? -9.931 6.158 5.536 1.00 98.69 118 VAL A CA 1
ATOM 936 C C . VAL A 1 118 ? -10.324 6.521 6.961 1.00 98.69 118 VAL A C 1
ATOM 938 O O . VAL A 1 118 ? -9.565 7.186 7.660 1.00 98.69 118 VAL A O 1
ATOM 941 N N . LYS A 1 119 ? -11.478 6.043 7.414 1.00 98.44 119 LYS A N 1
ATOM 942 C CA . LYS A 1 119 ? -11.921 6.156 8.802 1.00 98.44 119 LYS A CA 1
ATOM 943 C C . LYS A 1 119 ? -11.417 4.970 9.607 1.00 98.44 119 LYS A C 1
ATOM 945 O O . LYS A 1 119 ? -11.636 3.827 9.209 1.00 98.44 119 LYS A O 1
ATOM 950 N N . ILE A 1 120 ? -10.801 5.233 10.754 1.00 98.12 120 ILE A N 1
ATOM 951 C CA . ILE A 1 120 ? -10.405 4.205 11.719 1.00 98.12 120 ILE A CA 1
ATOM 952 C C . ILE A 1 120 ? -11.409 4.182 12.864 1.00 98.12 120 ILE A C 1
ATOM 954 O O . ILE A 1 120 ? -11.657 5.206 13.509 1.00 98.12 120 ILE A O 1
ATOM 958 N N . THR A 1 121 ? -11.959 3.006 13.147 1.00 97.62 121 THR A N 1
ATOM 959 C CA . THR A 1 121 ? -12.904 2.791 14.246 1.00 97.62 121 THR A CA 1
ATOM 960 C C . THR A 1 121 ? -12.474 1.622 15.119 1.00 97.62 121 THR A C 1
ATOM 962 O O . THR A 1 121 ? -11.750 0.727 14.689 1.00 97.62 121 THR A O 1
ATOM 965 N N . LYS A 1 122 ? -12.898 1.632 16.381 1.00 96.19 122 LYS A N 1
ATOM 966 C CA . LYS A 1 122 ? -12.631 0.555 17.331 1.00 96.19 122 LYS A CA 1
ATOM 967 C C . LYS A 1 122 ? -13.898 0.210 18.090 1.00 96.19 122 LYS A C 1
ATOM 969 O O . LYS A 1 122 ? -14.625 1.102 18.516 1.00 96.19 122 LYS A O 1
ATOM 974 N N . ILE A 1 123 ? -14.138 -1.076 18.299 1.00 95.94 123 ILE A N 1
ATOM 975 C CA . ILE A 1 123 ? -15.165 -1.555 19.217 1.00 95.94 123 ILE A CA 1
ATOM 976 C C . ILE A 1 123 ? -14.596 -1.510 20.637 1.00 95.94 123 ILE A C 1
ATOM 978 O O . ILE A 1 123 ? -13.628 -2.211 20.944 1.00 95.94 123 ILE A O 1
ATOM 982 N N . VAL A 1 124 ? -15.207 -0.688 21.489 1.00 93.69 124 VAL A N 1
ATOM 983 C CA . VAL A 1 124 ? -14.920 -0.554 22.923 1.00 93.69 124 VAL A CA 1
ATOM 984 C C . VAL A 1 124 ? -16.230 -0.784 23.672 1.00 93.69 124 VAL A C 1
ATOM 986 O O . VAL A 1 124 ? -17.234 -0.147 23.363 1.00 93.69 124 VAL A O 1
ATOM 989 N N . ASP A 1 125 ? -16.248 -1.745 24.597 1.00 93.88 125 ASP A N 1
ATOM 990 C CA . ASP A 1 125 ? -17.444 -2.140 25.362 1.00 93.88 125 ASP A CA 1
ATOM 991 C C . ASP A 1 125 ? -18.683 -2.407 24.484 1.00 93.88 125 ASP A C 1
ATOM 993 O O . ASP A 1 125 ? -19.806 -2.000 24.784 1.00 93.88 125 ASP A O 1
ATOM 997 N N . GLY A 1 126 ? -18.463 -3.069 23.343 1.00 93.19 126 GLY A N 1
ATOM 998 C CA . GLY A 1 126 ? -19.511 -3.413 22.378 1.00 93.19 126 GLY A CA 1
ATOM 999 C C . GLY A 1 126 ? -20.010 -2.246 21.518 1.00 93.19 126 GLY A C 1
ATOM 1000 O O . GLY A 1 126 ? -20.925 -2.442 20.722 1.00 93.19 126 GLY A O 1
ATOM 1001 N N . LYS A 1 127 ? -19.424 -1.049 21.639 1.00 94.62 127 LYS A N 1
ATOM 1002 C CA . LYS A 1 127 ? -19.782 0.131 20.842 1.00 94.62 127 LYS A CA 1
ATOM 1003 C C . LYS A 1 127 ? -18.662 0.520 19.895 1.00 94.62 127 LYS A C 1
ATOM 1005 O O . LYS A 1 127 ? -17.496 0.533 20.276 1.00 94.62 127 LYS A O 1
ATOM 1010 N N . GLU A 1 128 ? -19.026 0.877 18.671 1.00 95.19 128 GLU A N 1
ATOM 1011 C CA . GLU A 1 128 ? -18.081 1.421 17.703 1.00 95.19 128 GLU A CA 1
ATOM 1012 C C . GLU A 1 128 ? -17.763 2.887 18.029 1.00 95.19 128 GLU A C 1
ATOM 1014 O O . GLU A 1 128 ? -18.656 3.726 18.155 1.00 95.19 128 GLU A O 1
ATOM 1019 N N . VAL A 1 129 ? -16.475 3.190 18.165 1.00 96.56 129 VAL A N 1
ATOM 1020 C CA . VAL A 1 129 ? -15.943 4.519 18.472 1.00 96.56 129 VAL A CA 1
ATOM 1021 C C . VAL A 1 129 ? -14.989 4.933 17.356 1.00 96.56 129 VAL A C 1
ATOM 1023 O O . VAL A 1 129 ? -14.115 4.160 16.957 1.00 96.56 129 VAL A O 1
ATOM 1026 N N . ALA A 1 130 ? -15.146 6.153 16.840 1.00 94.81 130 ALA A N 1
ATOM 1027 C CA . ALA A 1 130 ? -14.211 6.720 15.873 1.00 94.81 130 ALA A CA 1
ATOM 1028 C C . ALA A 1 130 ? -12.882 7.064 16.559 1.00 94.81 130 ALA A C 1
ATOM 1030 O O . ALA A 1 130 ? -12.873 7.703 17.608 1.00 94.81 130 ALA A O 1
ATOM 1031 N N . VAL A 1 131 ? -11.772 6.638 15.959 1.00 95.00 131 VAL A N 1
ATOM 1032 C CA . VAL A 1 131 ? -10.422 6.857 16.493 1.00 95.00 131 VAL A CA 1
ATOM 1033 C C . VAL A 1 131 ? -9.752 8.021 15.776 1.00 95.00 131 VAL A C 1
ATOM 1035 O O . VAL A 1 131 ? -9.279 8.951 16.421 1.00 95.00 131 VAL A O 1
ATOM 1038 N N . LYS A 1 132 ? -9.691 7.961 14.441 1.00 94.75 132 LYS A N 1
ATOM 1039 C CA . LYS A 1 132 ? -9.070 8.983 13.591 1.00 94.75 132 LYS A CA 1
ATOM 1040 C C . LYS A 1 132 ? -9.447 8.785 12.127 1.00 94.75 132 LYS A C 1
ATOM 1042 O O . LYS A 1 132 ? -9.746 7.663 11.725 1.00 94.75 132 LYS A O 1
ATOM 1047 N N . ASP A 1 133 ? -9.312 9.845 11.342 1.00 96.88 133 ASP A N 1
ATOM 1048 C CA . ASP A 1 133 ? -9.324 9.770 9.883 1.00 96.88 133 ASP A CA 1
ATOM 1049 C C . ASP A 1 133 ? -7.888 9.831 9.348 1.00 96.88 133 ASP A C 1
ATOM 1051 O O . ASP A 1 133 ? -7.043 10.572 9.857 1.00 96.88 133 ASP A O 1
ATOM 1055 N N . ILE A 1 134 ? 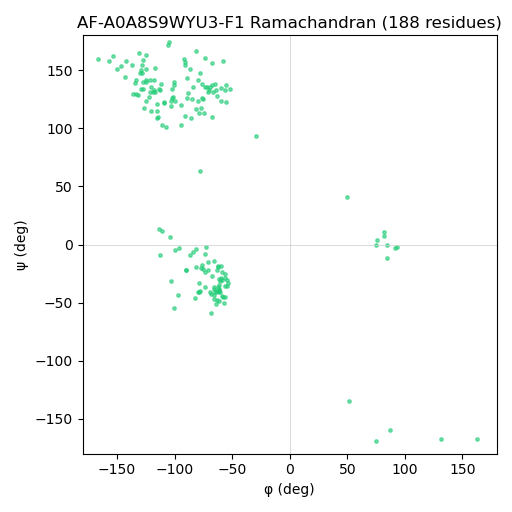-7.609 9.024 8.329 1.00 96.94 134 ILE A N 1
ATOM 1056 C CA . ILE A 1 134 ? -6.319 8.904 7.652 1.00 96.94 134 ILE A CA 1
ATOM 1057 C C . ILE A 1 134 ? -6.493 9.373 6.215 1.00 96.94 134 ILE A C 1
ATOM 1059 O O . ILE A 1 134 ? -7.292 8.825 5.462 1.00 96.94 134 ILE A O 1
ATOM 1063 N N . ASN A 1 135 ? -5.732 10.386 5.835 1.00 96.62 135 ASN A N 1
ATOM 1064 C CA . ASN A 1 135 ? -5.797 11.029 4.535 1.00 96.62 135 ASN A CA 1
ATOM 1065 C C . ASN A 1 135 ? -4.623 10.623 3.644 1.00 96.62 135 ASN A C 1
ATOM 1067 O O . ASN A 1 135 ? -3.684 9.939 4.053 1.00 96.62 135 ASN A O 1
ATOM 1071 N N . SER A 1 136 ? -4.681 11.082 2.399 1.00 94.94 136 SER A N 1
ATOM 1072 C CA . SER A 1 136 ? -3.636 10.871 1.400 1.00 94.94 136 SER A CA 1
ATOM 1073 C C . SER A 1 136 ? -2.250 11.273 1.918 1.00 94.94 136 SER A C 1
ATOM 1075 O O . SER A 1 136 ? -2.069 12.332 2.518 1.00 94.94 136 SER A O 1
ATOM 1077 N N . GLY A 1 137 ? -1.261 10.413 1.685 1.00 90.06 137 GLY A N 1
ATOM 1078 C CA . GLY A 1 137 ? 0.104 10.567 2.180 1.00 90.06 137 GLY A CA 1
ATOM 1079 C C . GLY A 1 137 ? 0.340 10.050 3.601 1.00 90.06 137 GLY A C 1
ATOM 1080 O O . GLY A 1 137 ? 1.470 10.155 4.068 1.00 90.06 137 GLY A O 1
ATOM 1081 N N . GLN A 1 138 ? -0.679 9.516 4.280 1.00 92.19 138 GLN A N 1
ATOM 1082 C CA . GLN A 1 138 ? -0.559 8.863 5.589 1.00 92.19 138 GLN A CA 1
ATOM 1083 C C . GLN A 1 138 ? -0.672 7.332 5.457 1.00 92.19 138 GLN A C 1
ATOM 1085 O O . GLN A 1 138 ? -1.001 6.807 4.392 1.00 92.19 138 GLN A O 1
ATOM 1090 N N . TYR A 1 139 ? -0.406 6.608 6.544 1.00 94.62 139 TYR A N 1
ATOM 1091 C CA . TYR A 1 139 ? -0.410 5.144 6.591 1.00 94.62 139 TYR A CA 1
ATOM 1092 C C . TYR A 1 139 ? -1.227 4.608 7.774 1.00 94.62 139 TYR A C 1
ATOM 1094 O O . TYR A 1 139 ? -1.582 5.351 8.695 1.00 94.62 139 TYR A O 1
ATOM 1102 N N . PHE A 1 140 ? -1.548 3.314 7.731 1.00 94.69 140 PHE A N 1
ATOM 1103 C CA . PHE A 1 140 ? -2.233 2.601 8.809 1.00 94.69 140 PHE A CA 1
ATOM 1104 C C . PHE A 1 140 ? -1.970 1.089 8.758 1.00 94.69 140 PHE A C 1
ATOM 1106 O O . PHE A 1 140 ? -1.651 0.520 7.712 1.00 94.69 140 PHE A O 1
ATOM 1113 N N . GLY A 1 141 ? -2.151 0.421 9.898 1.00 91.56 141 GLY A N 1
ATOM 1114 C CA . GLY A 1 141 ? -2.012 -1.033 10.010 1.00 91.56 141 GLY A CA 1
ATOM 1115 C C . GLY A 1 141 ? -0.566 -1.512 10.166 1.00 91.56 141 GLY A C 1
ATOM 1116 O O . GLY A 1 141 ? -0.326 -2.712 10.110 1.00 91.56 141 GLY A O 1
ATOM 1117 N N . GLU A 1 142 ? 0.375 -0.600 10.406 1.00 88.75 142 GLU A N 1
ATOM 1118 C CA . GLU A 1 142 ? 1.809 -0.830 10.611 1.00 88.75 142 GLU A CA 1
ATOM 1119 C C . GLU A 1 142 ? 2.116 -1.813 11.744 1.00 88.75 142 GLU A C 1
ATOM 1121 O O . GLU A 1 142 ? 3.088 -2.561 11.670 1.00 88.75 142 GLU A O 1
ATOM 1126 N N . LEU A 1 143 ? 1.237 -1.899 12.751 1.00 84.31 143 LEU A N 1
ATOM 1127 C CA . LEU A 1 143 ? 1.365 -2.872 13.838 1.00 84.31 143 LEU A CA 1
ATOM 1128 C C . LEU A 1 143 ? 1.385 -4.326 13.341 1.00 84.31 143 LEU A C 1
ATOM 1130 O O . LEU A 1 143 ? 1.943 -5.177 14.028 1.00 84.31 143 LEU A O 1
ATOM 1134 N N . ALA A 1 144 ? 0.832 -4.602 12.154 1.00 85.62 144 ALA A N 1
ATOM 1135 C CA . ALA A 1 144 ? 0.903 -5.913 11.507 1.00 85.62 144 ALA A CA 1
ATOM 1136 C C . ALA A 1 144 ? 2.335 -6.354 11.186 1.00 85.62 144 ALA A C 1
ATOM 1138 O O . ALA A 1 144 ? 2.612 -7.545 11.166 1.00 85.62 144 ALA A O 1
ATOM 1139 N N . LEU A 1 145 ? 3.238 -5.401 10.931 1.00 84.12 145 LEU A N 1
ATOM 1140 C CA . LEU A 1 145 ? 4.642 -5.692 10.626 1.00 84.12 145 LEU A CA 1
ATOM 1141 C C . LEU A 1 145 ? 5.477 -5.954 11.883 1.00 84.12 145 LEU A C 1
ATOM 1143 O O . LEU A 1 145 ? 6.569 -6.505 11.801 1.00 84.12 145 LEU A O 1
ATOM 1147 N N . LEU A 1 146 ? 4.983 -5.505 13.038 1.00 76.81 146 LEU A N 1
ATOM 1148 C CA . LEU A 1 146 ? 5.701 -5.543 14.310 1.00 76.81 146 LEU A CA 1
ATOM 1149 C C . LEU A 1 146 ? 5.216 -6.660 15.225 1.00 76.81 146 LEU A C 1
ATOM 1151 O O . LEU A 1 146 ? 5.955 -7.143 16.074 1.00 76.81 146 LEU A O 1
ATOM 1155 N N . LYS A 1 147 ? 3.933 -7.010 15.145 1.00 71.62 147 LYS A N 1
ATOM 1156 C CA . LYS A 1 147 ? 3.286 -7.892 16.111 1.00 71.62 147 LYS A CA 1
ATOM 1157 C C . LYS A 1 147 ? 2.477 -8.927 15.354 1.00 71.62 147 LYS A C 1
ATOM 1159 O O . LYS A 1 147 ? 1.599 -8.582 14.572 1.00 71.62 147 LYS A O 1
ATOM 1164 N N . ASN A 1 148 ? 2.670 -10.193 15.704 1.00 72.38 148 ASN A N 1
ATOM 1165 C CA . ASN A 1 148 ? 1.757 -11.259 15.307 1.00 72.38 148 ASN A CA 1
ATOM 1166 C C . ASN A 1 148 ? 0.499 -11.230 16.198 1.00 72.38 148 ASN A C 1
ATOM 1168 O O . ASN A 1 148 ? 0.273 -12.110 17.030 1.00 72.38 148 ASN A O 1
ATOM 1172 N N . LYS A 1 149 ? -0.257 -10.129 16.120 1.00 81.69 149 LYS A N 1
ATOM 1173 C CA . LYS A 1 149 ? -1.495 -9.894 16.873 1.00 81.69 149 LYS A CA 1
ATOM 1174 C C . LYS A 1 149 ? -2.639 -9.556 15.911 1.00 81.69 149 LYS A C 1
ATOM 1176 O O . LYS A 1 149 ? -2.386 -8.957 14.866 1.00 81.69 149 LYS A O 1
ATOM 1181 N N . PRO A 1 150 ? -3.895 -9.872 16.275 1.00 90.25 150 PRO A N 1
ATOM 1182 C CA . PRO A 1 150 ? -5.053 -9.455 15.496 1.00 90.25 150 PRO A CA 1
ATOM 1183 C C . PRO A 1 150 ? -5.145 -7.935 15.328 1.00 90.25 150 PRO A C 1
ATOM 1185 O O . PRO A 1 150 ? -4.630 -7.163 16.144 1.00 90.25 150 PRO A O 1
ATOM 1188 N N . ARG A 1 151 ? -5.862 -7.501 14.290 1.00 94.31 151 ARG A N 1
ATOM 1189 C CA . ARG A 1 151 ? -6.118 -6.090 13.981 1.00 94.31 151 ARG A CA 1
ATOM 1190 C C . ARG A 1 151 ? -6.752 -5.375 15.178 1.00 94.31 151 ARG A C 1
ATOM 1192 O O . ARG A 1 151 ? -7.816 -5.759 15.655 1.00 94.31 151 ARG A O 1
ATOM 1199 N N . ALA A 1 152 ? -6.106 -4.313 15.657 1.00 91.50 152 ALA A N 1
ATOM 1200 C CA . ALA A 1 152 ? -6.540 -3.583 16.853 1.00 91.50 152 ALA A CA 1
ATOM 1201 C C . ALA A 1 152 ? -7.759 -2.666 16.628 1.00 91.50 152 ALA A C 1
ATOM 1203 O O . ALA A 1 152 ? -8.389 -2.238 17.596 1.00 91.50 152 ALA A O 1
ATOM 1204 N N . ALA A 1 153 ? -8.055 -2.348 15.368 1.00 94.75 153 ALA A N 1
ATOM 1205 C CA . ALA A 1 153 ? -9.101 -1.436 14.924 1.00 94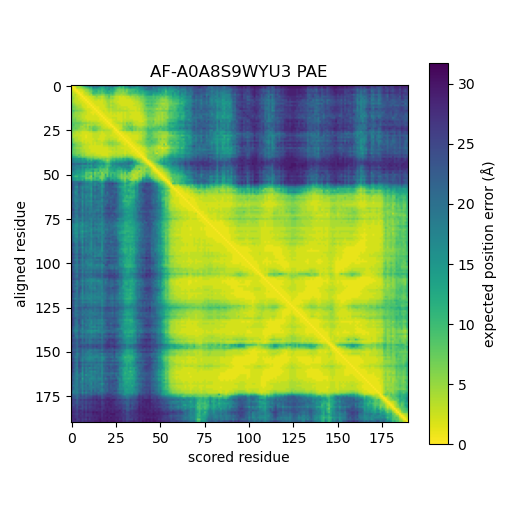.75 153 ALA A CA 1
ATOM 1206 C C . ALA A 1 153 ? -9.554 -1.829 13.508 1.00 94.75 153 ALA A C 1
ATOM 1208 O O . ALA A 1 153 ? -8.835 -2.542 12.802 1.00 94.75 153 ALA A O 1
ATOM 1209 N N . SER A 1 154 ? -10.727 -1.352 13.107 1.00 97.62 154 SER A N 1
ATOM 1210 C CA . SER A 1 154 ? -11.247 -1.449 11.745 1.00 97.62 154 SER A CA 1
ATOM 1211 C C . SER A 1 154 ? -10.843 -0.222 10.927 1.00 97.62 154 SER A C 1
ATOM 1213 O O . SER A 1 154 ? -10.614 0.857 11.478 1.00 97.62 154 SER A O 1
ATOM 1215 N N . ALA A 1 155 ? -10.771 -0.387 9.608 1.0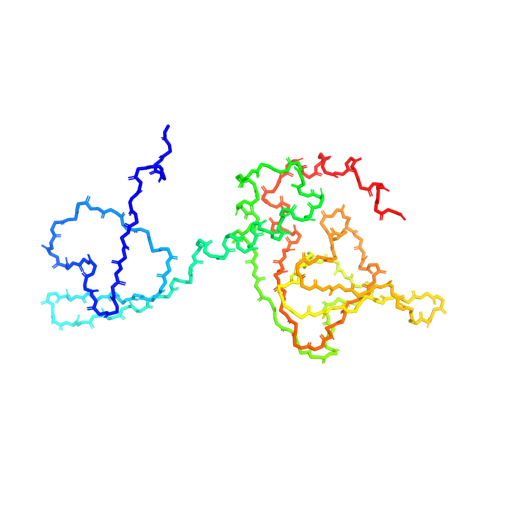0 98.25 155 ALA A N 1
ATOM 1216 C CA . ALA A 1 155 ? -10.506 0.682 8.654 1.00 98.25 155 ALA A CA 1
ATOM 1217 C C . ALA A 1 155 ? -11.518 0.614 7.506 1.00 98.25 155 ALA A C 1
ATOM 1219 O O . ALA A 1 155 ? -11.682 -0.442 6.890 1.00 98.25 155 ALA A O 1
ATOM 1220 N N . THR A 1 156 ? -12.158 1.741 7.207 1.00 98.62 156 THR A N 1
ATOM 1221 C CA . THR A 1 156 ? -13.213 1.851 6.190 1.00 98.62 156 THR A CA 1
ATOM 1222 C C . THR A 1 156 ? -12.905 3.010 5.252 1.00 98.62 156 THR A C 1
ATOM 1224 O O . THR A 1 156 ? -12.550 4.095 5.713 1.00 98.62 156 THR A O 1
ATOM 1227 N N . ALA A 1 157 ? -13.027 2.805 3.942 1.00 98.69 157 ALA A N 1
ATOM 1228 C CA . ALA A 1 157 ? -12.829 3.865 2.959 1.00 98.69 157 ALA A CA 1
ATOM 1229 C C . ALA A 1 157 ? -13.893 4.971 3.095 1.00 98.69 157 ALA A C 1
ATOM 1231 O O . ALA A 1 157 ? -15.077 4.691 3.283 1.00 98.69 157 ALA A O 1
ATOM 1232 N N . LEU A 1 158 ? -13.457 6.228 2.993 1.00 98.00 158 LEU A N 1
ATOM 1233 C CA . LEU A 1 158 ? -14.309 7.412 2.891 1.00 98.00 158 LEU A CA 1
ATOM 1234 C C . LEU A 1 158 ? -14.165 7.985 1.477 1.00 98.00 158 LEU A C 1
ATOM 1236 O O . LEU A 1 158 ? -13.159 8.621 1.152 1.00 98.00 158 LEU A O 1
ATOM 1240 N N . GLY A 1 159 ? -15.161 7.745 0.631 1.00 97.69 159 GLY A N 1
ATOM 1241 C CA . GLY A 1 159 ? -15.088 7.991 -0.805 1.00 97.69 159 GLY A CA 1
ATOM 1242 C C . GLY A 1 159 ? -14.248 6.953 -1.559 1.00 97.69 159 GLY A C 1
ATOM 1243 O O . GLY A 1 159 ? -13.855 5.917 -1.028 1.00 97.69 159 GLY A O 1
ATOM 1244 N N . SER A 1 160 ? -13.963 7.245 -2.832 1.00 97.69 160 SER A N 1
ATOM 1245 C CA . SER A 1 160 ? -13.061 6.430 -3.655 1.00 97.69 160 SER A CA 1
ATOM 1246 C C . SER A 1 160 ? -11.629 6.539 -3.132 1.00 97.69 160 SER A C 1
ATOM 1248 O O . SER A 1 160 ? -10.970 7.566 -3.325 1.00 97.69 160 SER A O 1
ATOM 1250 N N . THR A 1 161 ? -11.119 5.456 -2.551 1.00 98.44 161 THR A N 1
ATOM 1251 C CA . THR A 1 161 ? -9.819 5.437 -1.878 1.00 98.44 161 THR A CA 1
ATOM 1252 C C . THR A 1 161 ? -8.863 4.464 -2.549 1.00 98.44 161 THR A C 1
ATOM 1254 O O . THR A 1 161 ? -9.190 3.316 -2.834 1.00 98.44 161 THR A O 1
ATOM 1257 N N . LYS A 1 162 ? -7.639 4.925 -2.798 1.00 97.75 162 LYS A N 1
ATOM 1258 C CA . LYS A 1 162 ? -6.559 4.133 -3.386 1.00 97.75 162 LYS A CA 1
ATOM 1259 C C . LYS A 1 162 ? -5.430 4.018 -2.381 1.00 97.75 162 LYS A C 1
ATOM 1261 O O . LYS A 1 162 ? -4.966 5.032 -1.859 1.00 97.75 162 LYS A O 1
ATOM 1266 N N . VAL A 1 163 ? -4.945 2.801 -2.168 1.00 96.94 163 VAL A N 1
ATOM 1267 C CA . VAL A 1 163 ? -3.865 2.519 -1.217 1.00 96.94 163 VAL A CA 1
ATOM 1268 C C . VAL A 1 163 ? -2.747 1.706 -1.860 1.00 96.94 163 VAL A C 1
ATOM 1270 O O . VAL A 1 163 ? -3.000 0.921 -2.773 1.00 96.94 163 VAL A O 1
ATOM 1273 N N . ALA A 1 164 ? -1.513 1.877 -1.388 1.00 95.31 164 ALA A N 1
ATOM 1274 C CA . ALA A 1 164 ? -0.461 0.875 -1.550 1.00 95.31 164 ALA A CA 1
ATOM 1275 C C . ALA A 1 164 ? -0.509 -0.091 -0.362 1.00 95.31 164 ALA A C 1
ATOM 1277 O O . ALA A 1 164 ? -0.764 0.345 0.758 1.00 95.31 164 ALA A O 1
ATOM 1278 N N . PHE A 1 165 ? -0.246 -1.372 -0.595 1.00 95.94 165 PHE A N 1
ATOM 1279 C CA . PHE A 1 165 ? -0.204 -2.401 0.437 1.00 95.94 165 PHE A CA 1
ATOM 1280 C C . PHE A 1 165 ? 1.165 -3.078 0.488 1.00 95.94 165 PHE A C 1
ATOM 1282 O O . PHE A 1 165 ? 1.728 -3.436 -0.551 1.00 95.94 165 PHE A O 1
ATOM 1289 N N . LEU A 1 166 ? 1.665 -3.261 1.710 1.00 93.56 166 LEU A N 1
ATOM 1290 C CA . LEU A 1 166 ? 2.879 -3.997 2.039 1.00 93.56 166 LEU A CA 1
ATOM 1291 C C . LEU A 1 166 ? 2.510 -5.230 2.860 1.00 93.56 166 LEU A C 1
ATOM 1293 O O . LEU A 1 166 ? 2.146 -5.101 4.029 1.00 93.56 166 LEU A O 1
ATOM 1297 N N . ALA A 1 167 ? 2.639 -6.412 2.261 1.00 92.88 167 ALA A N 1
ATOM 1298 C CA . ALA A 1 167 ? 2.416 -7.672 2.962 1.00 92.88 167 ALA A CA 1
ATOM 1299 C C . ALA A 1 167 ? 3.490 -7.901 4.037 1.00 92.88 167 ALA A C 1
ATOM 1301 O O . ALA A 1 167 ? 4.683 -7.718 3.770 1.00 92.88 167 ALA A O 1
ATOM 1302 N N . ALA A 1 168 ? 3.076 -8.360 5.220 1.00 90.19 168 ALA A N 1
ATOM 1303 C CA . ALA A 1 168 ? 3.978 -8.645 6.336 1.00 90.19 168 ALA A CA 1
ATOM 1304 C C . ALA A 1 168 ? 5.035 -9.694 5.958 1.00 90.19 168 ALA A C 1
ATOM 1306 O O . ALA A 1 168 ? 6.226 -9.476 6.149 1.00 90.19 168 ALA A O 1
ATOM 1307 N N . GLU A 1 169 ? 4.624 -10.771 5.292 1.00 89.06 169 GLU A N 1
ATOM 1308 C CA . GLU A 1 169 ? 5.514 -11.844 4.828 1.00 89.06 169 GLU A CA 1
ATOM 1309 C C . GLU A 1 169 ? 6.565 -11.345 3.822 1.00 89.06 169 GLU A C 1
ATOM 1311 O O . GLU A 1 169 ? 7.725 -11.765 3.832 1.00 89.06 169 GLU A O 1
ATOM 1316 N N . ALA A 1 170 ? 6.171 -10.426 2.931 1.00 89.31 170 ALA A N 1
ATOM 1317 C CA . ALA A 1 170 ? 7.094 -9.820 1.979 1.00 89.31 170 ALA A CA 1
ATOM 1318 C C . ALA A 1 170 ? 8.106 -8.926 2.702 1.00 89.31 170 ALA A C 1
ATOM 1320 O O . ALA A 1 170 ? 9.295 -8.982 2.392 1.00 89.31 170 ALA A O 1
ATOM 1321 N N . PHE A 1 171 ? 7.645 -8.145 3.679 1.00 88.12 171 PHE A N 1
ATOM 1322 C CA . PHE A 1 171 ? 8.498 -7.312 4.515 1.00 88.12 171 PHE A CA 1
ATOM 1323 C C . PHE A 1 171 ? 9.510 -8.148 5.313 1.00 88.12 171 PHE A C 1
ATOM 1325 O O . PHE A 1 171 ? 10.709 -7.885 5.237 1.00 88.12 171 PHE A O 1
ATOM 1332 N N . GLU A 1 172 ? 9.064 -9.211 5.986 1.00 85.06 172 GLU A N 1
ATOM 1333 C CA . GLU A 1 172 ? 9.931 -10.132 6.732 1.00 85.06 172 GLU A CA 1
ATOM 1334 C C . GLU A 1 172 ? 11.006 -10.763 5.842 1.00 85.06 172 GLU A C 1
ATOM 1336 O O . GLU A 1 172 ? 12.189 -10.774 6.193 1.00 85.06 172 GLU A O 1
ATOM 1341 N N . ARG A 1 173 ? 10.622 -11.232 4.648 1.00 85.75 173 ARG A N 1
ATOM 1342 C CA . ARG A 1 173 ? 11.560 -11.812 3.679 1.00 85.75 173 ARG A CA 1
ATOM 1343 C C . ARG A 1 173 ? 12.613 -10.807 3.209 1.00 85.75 173 ARG A C 1
ATOM 1345 O O . ARG A 1 173 ? 13.748 -11.202 2.953 1.00 85.75 173 ARG A O 1
ATOM 1352 N N . LEU A 1 174 ? 12.243 -9.536 3.051 1.00 83.75 174 LEU A N 1
ATOM 1353 C CA . LEU A 1 174 ? 13.160 -8.491 2.593 1.00 83.75 174 LEU A CA 1
ATOM 1354 C C . LEU A 1 174 ? 14.102 -8.008 3.697 1.00 83.75 174 LEU A C 1
ATOM 1356 O O . LEU A 1 174 ? 15.270 -7.747 3.409 1.00 83.75 174 LEU A O 1
ATOM 1360 N N . MET A 1 175 ? 13.594 -7.864 4.922 1.00 76.81 175 MET A N 1
ATOM 1361 C CA . MET A 1 175 ? 14.330 -7.261 6.037 1.00 76.81 175 MET A CA 1
ATOM 1362 C C . MET A 1 175 ? 15.138 -8.279 6.850 1.00 76.81 175 MET A C 1
ATOM 1364 O O . MET A 1 175 ? 16.109 -7.905 7.506 1.00 76.81 175 MET A O 1
ATOM 1368 N N . GLY A 1 176 ? 14.795 -9.571 6.810 1.00 70.75 176 GLY A N 1
ATOM 1369 C CA . GLY A 1 176 ? 15.566 -10.618 7.484 1.00 70.75 176 GLY A CA 1
ATOM 1370 C C . GLY A 1 176 ? 15.835 -10.300 8.972 1.00 70.75 176 GLY A C 1
ATOM 1371 O O . GLY A 1 176 ? 14.928 -9.859 9.681 1.00 70.75 176 GLY A O 1
ATOM 1372 N N . PRO A 1 177 ? 17.070 -10.485 9.488 1.00 56.91 177 PRO A N 1
ATOM 1373 C CA . PRO A 1 177 ? 17.416 -10.198 10.885 1.00 56.91 177 PRO A CA 1
ATOM 1374 C C . PRO A 1 177 ? 17.203 -8.742 11.336 1.00 56.91 177 PRO A C 1
ATOM 1376 O O . PRO A 1 177 ? 17.120 -8.514 12.545 1.00 56.91 177 PRO A O 1
ATOM 1379 N N . CYS A 1 178 ? 17.097 -7.771 10.414 1.00 50.38 178 CYS A N 1
ATOM 1380 C CA . CYS A 1 178 ? 16.900 -6.350 10.737 1.00 50.38 178 CYS A CA 1
ATOM 1381 C C . CYS A 1 178 ? 15.572 -6.087 11.460 1.00 50.38 178 CYS A C 1
ATOM 1383 O O . CYS A 1 178 ? 15.475 -5.133 12.232 1.00 50.38 178 CYS A O 1
ATOM 1385 N N . LEU A 1 179 ? 14.591 -6.989 11.322 1.00 58.53 179 LEU A N 1
ATOM 1386 C CA . LEU A 1 179 ? 13.336 -6.938 12.075 1.00 58.53 179 LEU A CA 1
ATOM 1387 C C . LEU A 1 179 ? 13.585 -6.847 13.593 1.00 58.53 179 LEU A C 1
ATOM 1389 O O . LEU A 1 179 ? 12.844 -6.173 14.306 1.00 58.53 179 LEU A O 1
ATOM 1393 N N . LYS A 1 180 ? 14.663 -7.474 14.096 1.00 54.91 180 LYS A N 1
ATOM 1394 C CA . LYS A 1 180 ? 15.031 -7.456 15.523 1.00 54.91 180 LYS A CA 1
ATOM 1395 C C . LYS A 1 180 ? 15.469 -6.076 16.021 1.00 54.91 180 LYS A C 1
ATOM 1397 O O . LYS A 1 180 ? 15.294 -5.795 17.199 1.00 54.91 180 LYS A O 1
ATOM 1402 N N . MET A 1 181 ? 16.005 -5.223 15.146 1.00 53.97 181 MET A N 1
ATOM 1403 C CA . MET A 1 181 ? 16.424 -3.860 15.501 1.00 53.97 181 MET A CA 1
ATOM 1404 C C . MET A 1 181 ? 15.223 -2.910 15.584 1.00 53.97 181 MET A C 1
ATOM 1406 O O . MET A 1 181 ? 15.187 -2.025 16.431 1.00 53.97 181 MET A O 1
ATOM 1410 N N . MET A 1 182 ? 14.204 -3.136 14.753 1.00 58.50 182 MET A N 1
ATOM 1411 C CA . MET A 1 182 ? 12.992 -2.309 14.701 1.00 58.50 182 MET A CA 1
ATOM 1412 C C . MET A 1 182 ? 12.049 -2.536 15.893 1.00 58.50 182 MET A C 1
ATOM 1414 O O . MET A 1 182 ? 11.297 -1.642 16.268 1.00 58.50 182 MET A O 1
ATOM 1418 N N . HIS A 1 183 ? 12.126 -3.703 16.543 1.00 54.00 183 HIS A N 1
ATOM 1419 C CA . HIS A 1 183 ? 11.367 -4.005 17.762 1.00 54.00 183 HIS A CA 1
ATOM 1420 C C . HIS A 1 183 ? 11.772 -3.154 18.980 1.00 54.00 183 HIS A C 1
ATOM 1422 O O . HIS A 1 183 ? 11.029 -3.127 19.956 1.00 54.00 183 HIS A O 1
ATOM 1428 N N . ILE A 1 184 ? 12.917 -2.462 18.939 1.00 48.84 184 ILE A N 1
ATOM 1429 C CA . ILE A 1 184 ? 13.459 -1.708 20.084 1.00 48.84 184 ILE A CA 1
ATOM 1430 C C . ILE A 1 184 ? 12.694 -0.388 20.321 1.00 48.84 184 ILE A C 1
ATOM 1432 O O . ILE A 1 184 ? 12.682 0.110 21.440 1.00 48.84 184 ILE A O 1
ATOM 1436 N N . HIS A 1 185 ? 11.993 0.138 19.308 1.00 49.50 185 HIS A N 1
ATOM 1437 C CA . HIS A 1 185 ? 11.242 1.405 19.379 1.00 49.50 185 HIS A CA 1
ATOM 1438 C C . HIS A 1 185 ? 9.711 1.223 19.322 1.00 49.50 185 HIS A C 1
ATOM 1440 O O . HIS A 1 185 ? 8.964 2.180 19.149 1.00 49.50 185 HIS A O 1
ATOM 1446 N N . ALA A 1 186 ? 9.211 -0.011 19.454 1.00 49.34 186 ALA A N 1
ATOM 1447 C CA . ALA A 1 186 ? 7.779 -0.311 19.329 1.00 49.34 186 ALA A CA 1
ATOM 1448 C C . ALA A 1 186 ? 6.924 0.149 20.531 1.00 49.34 186 ALA A C 1
ATOM 1450 O O . ALA A 1 186 ? 5.692 0.057 20.467 1.00 49.34 186 ALA A O 1
ATOM 1451 N N . ASP A 1 187 ? 7.560 0.610 21.611 1.00 48.97 187 ASP A N 1
ATOM 1452 C CA . ASP A 1 187 ? 6.892 1.076 22.831 1.00 48.97 187 ASP A CA 1
ATOM 1453 C C . ASP A 1 187 ? 6.286 2.481 22.675 1.00 48.97 187 ASP A C 1
ATOM 1455 O O . ASP A 1 187 ? 5.318 2.794 23.362 1.00 48.97 187 ASP A O 1
ATOM 1459 N N . ASP A 1 188 ? 6.741 3.272 21.695 1.00 49.44 188 ASP A N 1
ATOM 1460 C CA . ASP A 1 188 ? 6.181 4.599 21.377 1.00 49.44 188 ASP A CA 1
ATOM 1461 C C . ASP A 1 188 ? 4.799 4.530 20.684 1.00 49.44 188 ASP A C 1
ATOM 1463 O O . ASP A 1 188 ? 4.177 5.551 20.390 1.00 49.44 188 ASP A O 1
ATOM 1467 N N . TYR A 1 189 ? 4.308 3.315 20.413 1.00 47.72 189 TYR A N 1
ATOM 1468 C CA . TYR A 1 189 ? 3.041 3.026 19.729 1.00 47.72 189 TYR A CA 1
ATOM 1469 C C . TYR A 1 189 ? 1.994 2.340 20.632 1.00 47.72 189 TYR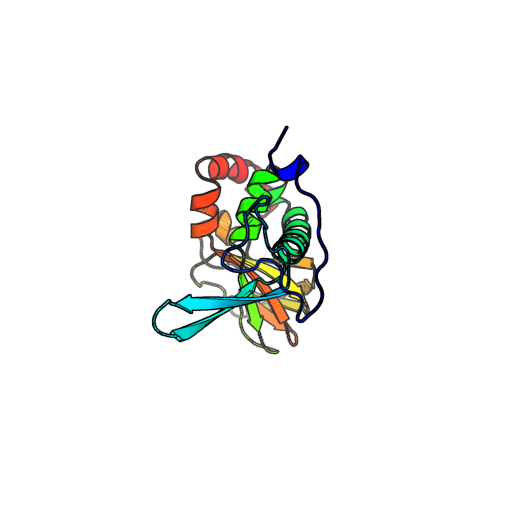 A C 1
ATOM 1471 O O . TYR A 1 189 ? 1.017 1.772 20.125 1.00 47.72 189 TYR A O 1
ATOM 1479 N N . LEU A 1 190 ? 2.215 2.335 21.953 1.00 43.28 190 LEU A N 1
ATOM 1480 C CA . LEU A 1 190 ? 1.273 1.881 22.992 1.00 43.28 190 LEU A CA 1
ATOM 1481 C C . LEU A 1 190 ? 0.514 3.059 23.614 1.00 43.28 190 LEU A C 1
ATOM 1483 O O . LEU A 1 190 ? -0.662 2.826 23.980 1.00 43.28 190 LEU A O 1
#

pLDDT: mean 82.42, std 14.96, range [43.28, 98.69]

Solvent-accessible surface area (backbone atoms only — not comparable to full-atom values): 11453 Å² total; per-residue (Å²): 134,60,76,72,79,74,63,78,93,77,91,79,61,95,90,63,81,89,76,62,94,92,59,88,83,89,75,88,87,78,83,48,62,52,72,51,72,48,78,46,80,45,98,85,69,59,74,47,80,49,80,48,77,41,73,37,52,58,61,51,41,49,58,37,44,65,48,49,75,68,36,74,89,48,68,86,53,50,74,71,55,50,51,56,52,39,71,66,47,48,80,52,76,41,49,58,70,35,77,77,42,54,54,68,37,83,48,62,28,28,39,33,29,68,37,45,29,30,42,30,32,32,76,54,97,90,38,83,40,83,75,49,76,43,44,52,73,38,71,49,52,59,60,26,67,77,37,103,47,52,29,86,39,24,30,28,24,49,43,68,19,31,29,38,37,43,46,27,70,60,49,49,69,73,48,51,80,55,57,67,65,58,61,76,65,57,72,87,78,115

Sequence (190 aa):
MAIIDAMKEVEVKKGDDIIKQGEDGDFFYVIDKGTYEVHVTREDGEDSIMQHRVKSAHVRRKLYGELIDKVSLFETLTEYEKLKIADVLYTLVFSDGESIIKQGETADGMYFVISGSVKITKIVDGKEVAVKDINSGQYFGELALLKNKPRAASATALGSTKVAFLAAEAFERLMGPCLKMMHIHADDYL

InterPro domains:
  IPR000595 Cyclic nucleotide-binding domain [PF00027] (10-52)
  IPR000595 Cyclic nucleotide-binding domain [PF00027] (93-175)
  IPR000595 Cyclic nucleotide-binding domain [PS50042] (1-67)
  IPR000595 Cyclic nucleotide-binding domain [PS50042] (73-190)
  IPR000595 Cyclic nucleotide-binding domain [SM00100] (73-190)
  IPR000595 Cyclic nucleotide-binding domain [cd00038] (73-183)
  IPR014710 RmlC-like jelly roll fold [G3DSA:2.60.120.10] (1-57)
  IPR014710 RmlC-like jelly roll fold [G3DSA:2.60.120.10] (58-189)
  IPR018488 Cyclic nucleotide-binding, conserved site [PS00888] (18-34)
  IPR018488 Cyclic nucleotide-binding, conserved site [PS00888] (100-116)
  IPR018488 Cyclic nucleotide-binding, conserved site [PS00889] (140-157)
  IPR018490 Cyclic nucleotide-binding domain superfamily [SSF51206] (2-51)
  IPR018490 Cyclic nucleotide-binding domain superfamily [SSF51206] (60-181)
  IPR050503 cAMP-dependent protein kinase regulatory subunit-like [PTHR11635] (51-181)

Foldseek 3Di:
DDPVVVDDDDDDDPPDDPDDPPDDDPDDDDDQADKDWDWDQDPVRDIDIDIDGDHRLPVQLVLQLLLLCPDPLCVPPDPVLSSLQSVQKDKDKDAAFAWPFAFQAFQFWKKAWQAAKKWKWAQDPNDIDTDDMDGHSGIDSHVNLLDRGTHRIIITTHHITMIITGTSVSSCVSCPPVSVVSNVPCVVVD

Nearest PDB structures (foldseek):
  5kjy-assembly1_A  TM=8.449E-01  e=3.496E-15  Homo sapiens
  5j3u-assembly1_A  TM=7.022E-01  e=9.843E-14  Toxoplasma gondii
  4qxk-assembly1_A  TM=8.096E-01  e=1.514E-11  Homo sapiens
  4jva-assembly1_A  TM=6.375E-01  e=9.283E-14  Rattus norvegicus
  7wm2-assembly1_B  TM=8.831E-01  e=1.322E-10  Arabidopsis thaliana